Protein AF-A0A5B9PCJ6-F1 (afdb_monomer)

Secondary structure (DSSP, 8-state):
---------------------HHHHHHHHHHHHHHHHHHSSS-HHHHHHHHHHHHHHTTT-HHHHHHHHHHHH-HHHHHHHHHHHTT-HHHHHHHHHHHTT-SSHHHHHHHHHHHHHHHHHTT-HHHHHHHHHHHHHH-GGG-TTHHHHHHHHHHHHHHTT-HHHHHHHHHHHHHH-TTS-HHHHHHHHHHHHHHHT--TTSHHHHHHHHHHHHHHHHTT--SHHHHHHHHHHHHHHHHHHHHHHHHHHHHH-TT-------------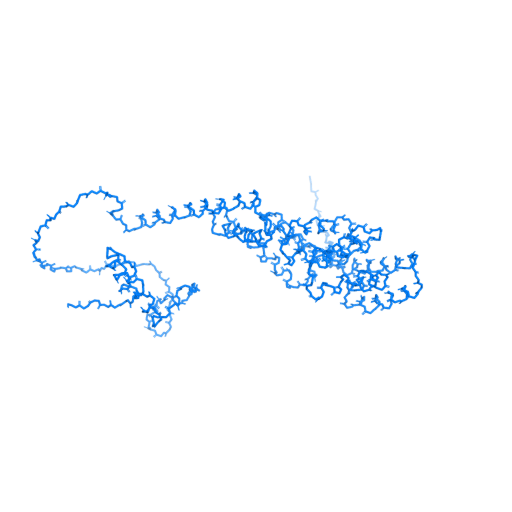-------------------PPPTT-------TTSS---GGGG--GGGTHHHHHHHHHHS-GGGHHHHHHHHHHHHT-----

Organism: NCBI:txid980251

Foldseek 3Di:
DDDDDDDDDDDPCPDPPDDPPLVVLLLQLLVVLLVVLVVDPADPQLNVQLVVLLVVACPPHNQSSLLRSVCSGPVLSVVLVVCLVVLVLVSNLVSLVVQLVDPPLLSVLVSLVSNLVSCVVLLVLVVNQVSLVCNCPPQVSRHPCVLVSLLSNLVSCLLVVVLVSNLVSLVCSCVVPVPPDPVSVVVSVVSNVLSVPDDPLDPSVLVSLVVSLVSCVVVVNPDDVSVVSVVSSVVSVVVVVVVVVVVVCVPDDPPPDDDDDDDDDDDDDDDDDDDDDDDDDDDDDDDDDDDPPDDPDDDPPPDPDDPVVPPDDVVCVVVVVVVLVPDDPVCNVVVVVVVVVVVPDDDDD

pLDDT: mean 76.81, std 25.34, range [24.81, 98.56]

Radius of gyration: 34.13 Å; Cα contacts (8 Å, |Δi|>4): 272; chains: 1; bounding box: 57×100×105 Å

Solvent-accessible surface area (backbone atoms only — not comparable to full-atom values): 21017 Å² total; per-residue (Å²): 133,91,85,91,81,85,86,81,90,76,87,81,82,73,76,85,77,78,85,72,65,62,69,59,59,56,48,54,38,50,53,53,45,53,57,46,55,72,69,50,101,64,58,69,72,30,44,53,48,15,51,58,33,25,69,74,21,52,86,87,38,55,52,55,10,54,55,45,21,47,30,48,68,34,61,72,55,36,62,20,51,57,26,59,76,70,72,36,56,71,61,18,49,67,50,23,59,68,35,44,70,43,91,51,55,49,57,14,30,51,27,27,50,54,41,23,49,50,27,52,74,70,66,34,32,88,71,16,46,65,38,38,52,40,39,65,74,76,25,53,81,40,43,78,53,48,63,61,33,33,46,46,47,13,51,29,28,46,67,67,71,38,48,66,62,12,36,53,30,27,49,51,29,52,72,74,36,74,85,51,60,63,74,56,51,56,44,37,55,50,50,41,57,52,57,76,67,54,48,88,72,38,72,64,40,38,43,55,40,47,58,40,39,48,54,31,52,77,68,69,47,78,48,70,71,41,52,52,38,50,51,48,39,56,51,34,52,56,50,51,50,59,49,50,54,50,53,54,52,73,71,79,48,102,69,86,79,78,93,78,81,95,74,93,79,84,84,83,86,91,82,90,83,90,82,85,84,87,90,83,87,86,91,82,81,87,80,86,82,74,97,76,86,70,81,85,74,84,67,95,70,92,56,92,72,56,79,87,76,66,77,62,69,92,67,44,60,70,59,51,48,58,47,58,69,73,46,61,72,95,49,47,72,59,53,50,56,50,48,50,63,70,72,64,67,82,82,79,136

InterPro domains:
  IPR011990 Tetratricopeptide-like helical domain superfamily [G3DSA:1.25.40.10] (76-258)
  IPR011990 Tetratricopeptide-like helical domain superfamily [SSF48452] (104-182)

Structure (mmCIF, N/CA/C/O backbone):
data_AF-A0A5B9PCJ6-F1
#
_entry.id   AF-A0A5B9PCJ6-F1
#
loop_
_atom_site.group_PDB
_atom_site.id
_atom_site.type_symbol
_atom_site.label_atom_id
_atom_site.label_alt_id
_atom_site.label_comp_id
_atom_site.label_asym_id
_atom_site.label_entity_id
_atom_site.label_seq_id
_atom_site.pdbx_PDB_ins_code
_atom_site.Cartn_x
_atom_site.Cartn_y
_atom_site.Cartn_z
_atom_site.occupancy
_atom_site.B_iso_or_equiv
_atom_site.auth_seq_id
_atom_site.auth_comp_id
_atom_site.auth_asym_id
_atom_site.auth_atom_id
_atom_site.pdbx_PDB_model_num
ATOM 1 N N . MET A 1 1 ? -15.852 -71.123 5.949 1.00 36.41 1 MET A N 1
ATOM 2 C CA . MET A 1 1 ? -14.701 -72.000 6.278 1.00 36.41 1 MET A CA 1
ATOM 3 C C . MET A 1 1 ? -13.421 -71.163 6.251 1.00 36.41 1 MET A C 1
ATOM 5 O O . MET A 1 1 ? -13.501 -70.004 5.868 1.00 36.41 1 MET A O 1
ATOM 9 N N . SER A 1 2 ? -12.296 -71.707 6.723 1.00 42.00 2 SER A N 1
ATOM 10 C CA . SER A 1 2 ? -10.996 -71.013 6.847 1.00 42.00 2 SER A CA 1
ATOM 11 C C . SER A 1 2 ? -10.425 -70.518 5.508 1.00 42.00 2 SER A C 1
ATOM 13 O O . SER A 1 2 ? -10.667 -71.179 4.505 1.00 42.00 2 SER A O 1
ATOM 15 N N . VAL A 1 3 ? -9.630 -69.433 5.518 1.00 37.91 3 VAL A N 1
ATOM 16 C CA . VAL A 1 3 ? -8.184 -69.431 5.164 1.00 37.91 3 VAL A CA 1
ATOM 17 C C . VAL A 1 3 ? -7.506 -68.183 5.774 1.00 37.91 3 VAL A C 1
ATOM 19 O O . VAL A 1 3 ? -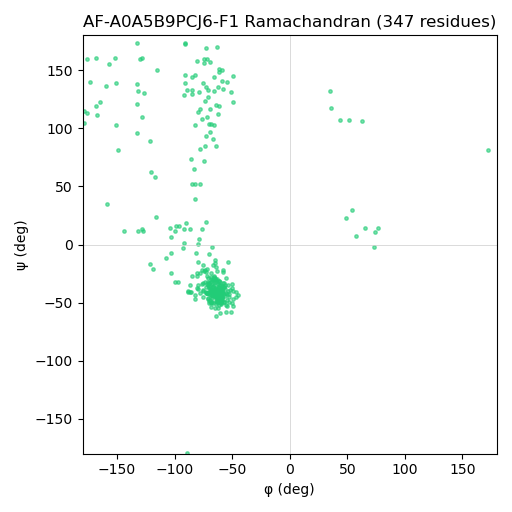8.023 -67.077 5.667 1.00 37.91 3 VAL A O 1
ATOM 22 N N . ASN A 1 4 ? -6.317 -68.360 6.369 1.00 42.34 4 ASN A N 1
ATOM 23 C CA . ASN A 1 4 ? -5.397 -67.283 6.778 1.00 42.34 4 ASN A CA 1
ATOM 24 C C . ASN A 1 4 ? -4.390 -66.936 5.662 1.00 42.34 4 ASN A C 1
ATOM 26 O O . ASN A 1 4 ? -3.869 -67.849 5.021 1.00 42.34 4 ASN A O 1
ATOM 30 N N . ARG A 1 5 ? -4.006 -65.654 5.551 1.00 40.91 5 ARG A N 1
ATOM 31 C CA . ARG A 1 5 ? -2.676 -65.142 5.124 1.00 40.91 5 ARG A CA 1
ATOM 32 C C . ARG A 1 5 ? -2.621 -63.643 5.468 1.00 40.91 5 ARG A C 1
ATOM 34 O O . ARG A 1 5 ? -3.497 -62.914 5.031 1.00 40.91 5 ARG A O 1
ATOM 41 N N . TRP A 1 6 ? -1.820 -63.158 6.420 1.00 37.75 6 TRP A N 1
ATOM 42 C CA . TRP A 1 6 ? -0.345 -63.069 6.493 1.00 37.75 6 TRP A CA 1
ATOM 43 C C . TRP A 1 6 ? 0.308 -62.193 5.411 1.00 37.75 6 TRP A C 1
ATOM 45 O O . TRP A 1 6 ? 0.445 -62.609 4.267 1.00 37.75 6 TRP A O 1
ATOM 55 N N . ASN A 1 7 ? 0.753 -61.020 5.876 1.00 37.25 7 ASN A N 1
ATOM 56 C CA . ASN A 1 7 ? 1.906 -60.204 5.483 1.00 37.25 7 ASN A CA 1
ATOM 57 C C . ASN A 1 7 ? 2.325 -60.138 4.005 1.00 37.25 7 ASN A C 1
ATOM 59 O O . ASN A 1 7 ? 2.956 -61.058 3.495 1.00 37.25 7 ASN A O 1
ATOM 63 N N . PHE A 1 8 ? 2.257 -58.923 3.456 1.00 37.34 8 PHE A N 1
ATOM 64 C CA . PHE A 1 8 ? 3.446 -58.287 2.880 1.00 37.34 8 PHE A CA 1
ATOM 65 C C . PHE A 1 8 ? 3.560 -56.848 3.400 1.00 37.34 8 PHE A C 1
ATOM 67 O O . PHE A 1 8 ? 2.578 -56.111 3.390 1.00 37.34 8 PHE A O 1
ATOM 74 N N . LEU A 1 9 ? 4.753 -56.454 3.861 1.00 42.06 9 LEU A N 1
ATOM 75 C CA . LEU A 1 9 ? 5.093 -55.039 4.012 1.00 42.06 9 LEU A CA 1
ATOM 76 C C . LEU A 1 9 ? 5.596 -54.522 2.664 1.00 42.06 9 LEU A C 1
ATOM 78 O O . LEU A 1 9 ? 6.536 -55.080 2.103 1.00 42.06 9 LEU A O 1
ATOM 82 N N . THR A 1 10 ? 5.038 -53.408 2.206 1.00 41.56 10 THR A N 1
ATOM 83 C CA . THR A 1 10 ? 5.630 -52.559 1.166 1.00 41.56 10 THR A CA 1
ATOM 84 C C . THR A 1 10 ? 5.660 -51.136 1.700 1.00 41.56 10 THR A C 1
ATOM 86 O O . THR A 1 10 ? 4.610 -50.526 1.895 1.00 41.56 10 THR A O 1
ATOM 89 N N . ALA A 1 11 ? 6.855 -50.625 1.994 1.00 43.78 11 ALA A N 1
ATOM 90 C CA . ALA A 1 11 ? 7.023 -49.285 2.539 1.00 43.78 11 ALA A CA 1
ATOM 91 C C . ALA A 1 11 ? 6.727 -48.232 1.461 1.00 43.78 11 ALA A C 1
ATOM 93 O O . ALA A 1 11 ? 7.506 -48.058 0.525 1.00 43.78 11 ALA A O 1
ATOM 94 N N . ALA A 1 12 ? 5.611 -47.516 1.607 1.00 38.06 12 ALA A N 1
ATOM 95 C CA . ALA A 1 12 ? 5.315 -46.335 0.807 1.00 38.06 12 ALA A CA 1
ATOM 96 C C . ALA A 1 12 ? 6.121 -45.143 1.345 1.00 38.06 12 ALA A C 1
ATOM 98 O O . ALA A 1 12 ? 5.627 -44.338 2.132 1.00 38.06 12 ALA A O 1
ATOM 99 N N . LEU A 1 13 ? 7.387 -45.060 0.933 1.00 40.53 13 LEU A N 1
ATOM 100 C CA . LEU A 1 13 ? 8.250 -43.904 1.166 1.00 40.53 13 LEU A CA 1
ATOM 101 C C . LEU A 1 13 ? 7.815 -42.774 0.213 1.00 40.53 13 LEU A C 1
ATOM 103 O O . LEU A 1 13 ? 8.459 -42.508 -0.799 1.00 40.53 13 LEU A O 1
ATOM 107 N N . LEU A 1 14 ? 6.650 -42.175 0.485 1.00 39.72 14 LEU A N 1
ATOM 108 C CA . LEU A 1 14 ? 6.153 -41.049 -0.301 1.00 39.72 14 LEU A CA 1
ATOM 109 C C . LEU A 1 14 ? 7.011 -39.818 0.013 1.00 39.72 14 LEU A C 1
ATOM 111 O O . LEU A 1 14 ? 7.229 -39.493 1.180 1.00 39.72 14 LEU A O 1
ATOM 115 N N . GLY A 1 15 ? 7.547 -39.189 -1.031 1.00 36.25 15 GLY A N 1
ATOM 116 C CA . GLY A 1 15 ? 8.568 -38.158 -0.890 1.00 36.25 15 GLY A CA 1
ATOM 117 C C . GLY A 1 15 ? 8.082 -36.940 -0.110 1.00 36.25 15 GLY A C 1
ATOM 118 O O . GLY A 1 15 ? 7.004 -36.409 -0.372 1.00 36.25 15 GLY A O 1
ATOM 119 N N . MET A 1 16 ? 8.927 -36.462 0.804 1.00 42.44 16 MET A N 1
ATOM 120 C CA . MET A 1 16 ? 8.837 -35.111 1.347 1.00 42.44 16 MET A CA 1
ATOM 121 C C . MET A 1 16 ? 9.152 -34.134 0.208 1.00 42.44 16 MET A C 1
ATOM 123 O O . MET A 1 16 ? 10.315 -33.832 -0.052 1.00 42.44 16 MET A O 1
ATOM 127 N N . PHE A 1 17 ? 8.118 -33.708 -0.519 1.00 38.50 17 PHE A N 1
ATOM 128 C CA . PHE A 1 17 ? 8.243 -32.691 -1.557 1.00 38.50 17 PHE A CA 1
ATOM 129 C C . PHE A 1 17 ? 8.621 -31.371 -0.879 1.00 38.50 17 PHE A C 1
ATOM 131 O O . PHE A 1 17 ? 7.789 -30.723 -0.245 1.00 38.50 17 PHE A O 1
ATOM 138 N N . LEU A 1 18 ? 9.899 -31.001 -0.971 1.00 39.56 18 LEU A N 1
ATOM 139 C CA . LEU A 1 18 ? 10.345 -29.655 -0.646 1.00 39.56 18 LEU A CA 1
ATOM 140 C C . LEU A 1 18 ? 9.781 -28.727 -1.721 1.00 39.56 18 LEU A C 1
ATOM 142 O O . LEU A 1 18 ? 10.263 -28.715 -2.852 1.00 39.56 18 LEU A O 1
ATOM 146 N N . CYS A 1 19 ? 8.735 -27.984 -1.371 1.00 38.97 19 CYS A N 1
ATOM 147 C CA . CYS A 1 19 ? 8.276 -26.873 -2.188 1.00 38.97 19 CYS A CA 1
ATOM 148 C C . CYS A 1 19 ? 9.392 -25.823 -2.264 1.00 38.97 19 CYS A C 1
ATOM 150 O O . CYS A 1 19 ? 9.685 -25.163 -1.273 1.00 38.97 19 CYS A O 1
ATOM 152 N N . LEU A 1 20 ? 9.964 -25.664 -3.458 1.00 44.09 20 LEU A N 1
ATOM 153 C CA . LEU A 1 20 ? 10.793 -24.524 -3.858 1.00 44.09 20 LEU A CA 1
ATOM 154 C C . LEU A 1 20 ? 10.116 -23.762 -5.025 1.00 44.09 20 LEU A C 1
ATOM 156 O O . LEU A 1 20 ? 10.692 -23.703 -6.108 1.00 44.09 20 LEU A O 1
ATOM 160 N N . PRO A 1 21 ? 8.871 -23.254 -4.874 1.00 42.34 21 PRO A N 1
ATOM 161 C CA . PRO A 1 21 ? 8.145 -22.624 -5.977 1.00 42.34 21 PRO A CA 1
ATOM 162 C C . PRO A 1 21 ? 8.563 -21.172 -6.250 1.00 42.34 21 PRO A C 1
ATOM 164 O O . PRO A 1 21 ? 8.416 -20.738 -7.385 1.00 42.34 21 PRO A O 1
ATOM 167 N N . SER A 1 22 ? 9.066 -20.435 -5.246 1.00 50.47 22 SER A N 1
ATOM 168 C CA . SER A 1 22 ? 9.285 -18.980 -5.348 1.00 50.47 22 SER A CA 1
ATOM 169 C C . SER A 1 22 ? 10.333 -18.640 -6.415 1.00 50.47 22 SER A C 1
ATOM 171 O O . SER A 1 22 ? 9.999 -18.087 -7.458 1.00 50.47 22 SER A O 1
ATOM 173 N N . VAL A 1 23 ? 11.571 -19.115 -6.228 1.00 50.06 23 VAL A N 1
ATOM 174 C CA . VAL A 1 23 ? 12.724 -18.776 -7.086 1.00 50.06 23 VAL A CA 1
ATOM 175 C C . VAL A 1 23 ? 12.491 -19.090 -8.571 1.00 50.06 23 VAL A C 1
ATOM 177 O O . VAL A 1 23 ? 12.951 -18.343 -9.423 1.00 50.06 23 VAL A O 1
ATOM 180 N N . ALA A 1 24 ? 11.764 -20.166 -8.895 1.00 49.44 24 ALA A N 1
ATOM 181 C CA . ALA A 1 24 ? 11.486 -20.534 -10.286 1.00 49.44 24 ALA A CA 1
ATOM 182 C C . ALA A 1 24 ? 10.483 -19.582 -10.965 1.00 49.44 24 ALA A C 1
ATOM 184 O O . ALA A 1 24 ? 10.691 -19.184 -12.106 1.00 49.44 24 ALA A O 1
ATOM 185 N N . ALA A 1 25 ? 9.422 -19.178 -10.259 1.00 61.00 25 ALA A N 1
ATOM 186 C CA . ALA A 1 25 ? 8.475 -18.189 -10.779 1.00 61.00 25 ALA A CA 1
ATOM 187 C C . ALA A 1 25 ? 9.116 -16.793 -10.898 1.00 61.00 25 ALA A C 1
ATOM 189 O O . ALA A 1 25 ? 8.789 -16.032 -11.804 1.00 61.00 25 ALA A O 1
ATOM 190 N N . GLU A 1 26 ? 10.048 -16.474 -9.999 1.00 65.12 26 GLU A N 1
ATOM 191 C CA . GLU A 1 26 ? 10.802 -15.218 -9.988 1.00 65.12 26 GLU A CA 1
ATOM 192 C C . GLU A 1 26 ? 11.772 -15.094 -11.178 1.00 65.12 26 GLU A C 1
ATOM 194 O O . GLU A 1 26 ? 11.849 -14.027 -11.787 1.00 65.12 26 GLU A O 1
ATOM 199 N N . THR A 1 27 ? 12.461 -16.173 -11.574 1.00 69.75 27 THR A N 1
ATOM 200 C CA . THR A 1 27 ? 13.308 -16.163 -12.784 1.00 69.75 27 THR A CA 1
ATOM 201 C C . THR A 1 27 ? 12.492 -16.038 -14.071 1.00 69.75 27 THR A C 1
ATOM 203 O O . THR A 1 27 ? 12.862 -15.259 -14.950 1.00 69.75 27 THR A O 1
ATOM 206 N N . AS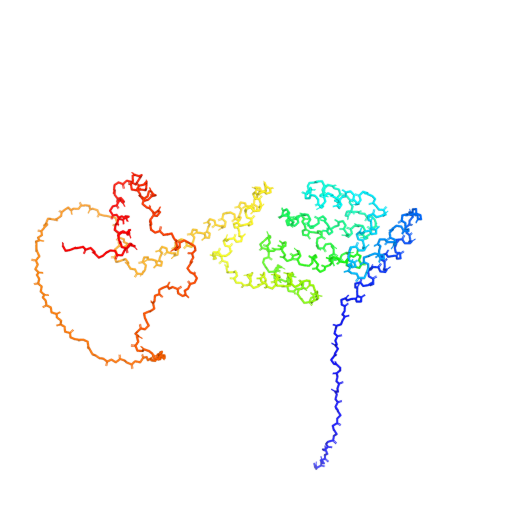P A 1 28 ? 11.357 -16.740 -14.165 1.00 86.56 28 ASP A N 1
ATOM 207 C CA . ASP A 1 28 ? 10.534 -16.786 -15.383 1.00 86.56 28 ASP A CA 1
ATOM 208 C C . ASP A 1 28 ? 10.010 -15.390 -15.796 1.00 86.56 28 ASP A C 1
ATOM 210 O O . ASP A 1 28 ? 9.932 -15.082 -16.988 1.00 86.56 28 ASP A O 1
ATOM 214 N N . VAL A 1 29 ? 9.694 -14.510 -14.833 1.00 91.94 29 VAL A N 1
ATOM 215 C CA . VAL A 1 29 ? 9.218 -13.137 -15.113 1.00 91.94 29 VAL A CA 1
ATOM 216 C C . VAL A 1 29 ? 10.346 -12.230 -15.624 1.00 91.94 29 VAL A C 1
ATOM 218 O O . VAL A 1 29 ? 10.113 -11.416 -16.519 1.00 91.94 29 VAL A O 1
ATOM 221 N N . VAL A 1 30 ? 11.574 -12.376 -15.111 1.00 92.19 30 VAL A N 1
ATOM 222 C CA . VAL A 1 30 ? 12.734 -11.577 -15.556 1.00 92.19 30 VAL A CA 1
ATOM 223 C C . VAL A 1 30 ? 13.208 -12.009 -16.945 1.00 92.19 30 VAL A C 1
ATOM 225 O O . VAL A 1 30 ? 13.474 -11.152 -17.791 1.00 92.19 30 VAL A O 1
ATOM 228 N N . ASP A 1 31 ? 13.234 -13.312 -17.230 1.00 92.38 31 ASP A N 1
ATOM 229 C CA . ASP A 1 31 ? 13.541 -13.809 -18.576 1.00 92.38 31 ASP A CA 1
ATOM 230 C C . ASP A 1 31 ? 12.438 -13.426 -19.580 1.00 92.38 31 ASP A C 1
ATOM 232 O O . ASP A 1 31 ? 12.741 -12.953 -20.679 1.00 92.38 31 ASP A O 1
ATOM 236 N N . SER A 1 32 ? 11.156 -13.492 -19.188 1.00 94.38 32 SER A N 1
ATOM 237 C CA . SER A 1 32 ? 10.061 -12.988 -20.030 1.00 94.38 32 SER A CA 1
ATOM 238 C C . SER A 1 32 ? 10.131 -11.473 -20.259 1.00 94.38 32 SER A C 1
ATOM 240 O O . SER A 1 32 ? 9.690 -11.007 -21.314 1.00 94.38 32 SER A O 1
ATOM 242 N N . PHE A 1 33 ? 10.671 -10.697 -19.312 1.00 96.00 33 PHE A N 1
ATOM 243 C CA . PHE A 1 33 ? 10.941 -9.275 -19.516 1.00 96.00 33 PHE A CA 1
ATOM 244 C C . PHE A 1 33 ? 12.090 -9.064 -20.511 1.00 96.00 33 PHE A C 1
ATOM 246 O O . PHE A 1 33 ? 11.952 -8.246 -21.418 1.00 96.00 33 PHE A O 1
ATOM 253 N N . ARG A 1 34 ? 13.184 -9.834 -20.424 1.00 94.62 34 ARG A N 1
ATOM 254 C CA . ARG A 1 34 ? 14.312 -9.762 -21.374 1.00 94.62 34 ARG A CA 1
ATOM 255 C C . ARG A 1 34 ? 13.871 -10.040 -22.820 1.00 94.62 34 ARG A C 1
ATOM 257 O O . ARG A 1 34 ? 14.192 -9.258 -23.718 1.00 94.62 34 ARG A O 1
ATOM 264 N N . ASP A 1 35 ? 13.075 -11.088 -23.038 1.00 94.94 35 ASP A N 1
ATOM 265 C CA . ASP A 1 35 ? 12.480 -11.400 -24.349 1.00 94.94 35 ASP A CA 1
ATOM 266 C C . ASP A 1 35 ? 11.570 -10.260 -24.850 1.00 94.94 35 ASP A C 1
ATOM 268 O O . ASP A 1 35 ? 11.607 -9.882 -26.028 1.00 94.94 35 ASP A O 1
ATOM 272 N N . HIS A 1 36 ? 10.787 -9.655 -23.951 1.00 95.75 36 HIS A N 1
ATOM 273 C CA . HIS A 1 36 ? 9.953 -8.494 -24.264 1.00 95.75 36 HIS A CA 1
ATOM 274 C C . HIS A 1 36 ? 10.791 -7.271 -24.674 1.00 95.75 36 HIS A C 1
ATOM 276 O O . HIS A 1 36 ? 10.513 -6.690 -25.726 1.00 95.75 36 HIS A O 1
ATOM 282 N N . VAL A 1 37 ? 11.862 -6.932 -23.944 1.00 95.12 37 VAL A N 1
ATOM 283 C CA . VAL A 1 37 ? 12.806 -5.846 -24.293 1.00 95.12 37 VAL A CA 1
ATOM 284 C C . VAL A 1 37 ? 13.386 -6.034 -25.699 1.00 95.12 37 VAL A C 1
ATOM 286 O O . VAL A 1 37 ? 13.454 -5.076 -26.478 1.00 95.12 37 VAL A O 1
ATOM 289 N N . GLN A 1 38 ? 13.743 -7.266 -26.071 1.00 94.12 38 GLN A N 1
ATOM 290 C CA . GLN A 1 38 ? 14.220 -7.567 -27.422 1.00 94.12 38 GLN A CA 1
ATOM 291 C C . GLN A 1 38 ? 13.132 -7.395 -28.492 1.00 94.12 38 GLN A C 1
ATOM 293 O O . GLN A 1 38 ? 13.441 -6.972 -29.611 1.00 94.12 38 GLN A O 1
ATOM 298 N N . SER A 1 39 ? 11.860 -7.626 -28.156 1.00 94.06 39 SER A N 1
ATOM 299 C CA . SER A 1 39 ? 10.726 -7.455 -29.076 1.00 94.06 39 SER A CA 1
ATOM 300 C C . SER A 1 39 ? 10.328 -5.992 -29.356 1.00 94.06 39 SER A C 1
ATOM 302 O O . SER A 1 39 ? 9.734 -5.719 -30.401 1.00 94.06 39 SER A O 1
ATOM 304 N N . LEU A 1 40 ? 10.664 -5.046 -28.467 1.00 94.19 40 LEU A N 1
ATOM 305 C CA . LEU A 1 40 ? 10.239 -3.641 -28.561 1.00 94.19 40 LEU A CA 1
ATOM 306 C C . LEU A 1 40 ? 10.828 -2.897 -29.778 1.00 94.19 40 LEU A C 1
ATOM 308 O O . LEU A 1 40 ? 11.998 -3.068 -30.126 1.00 94.19 40 LEU A O 1
ATOM 312 N N . ASP A 1 41 ? 10.051 -1.986 -30.375 1.00 93.56 41 ASP A N 1
ATOM 313 C CA . ASP A 1 41 ? 10.509 -1.065 -31.436 1.00 93.56 41 ASP A CA 1
ATOM 314 C C . ASP A 1 41 ? 11.202 0.172 -30.830 1.00 93.56 41 ASP A C 1
ATOM 316 O O . ASP A 1 41 ? 10.709 1.301 -30.867 1.00 93.56 41 ASP A O 1
ATOM 320 N N . VAL A 1 42 ? 12.341 -0.074 -30.178 1.00 93.00 42 VAL A N 1
ATOM 321 C CA . VAL A 1 42 ? 13.198 0.937 -29.539 1.00 93.00 42 VAL A CA 1
ATOM 322 C C . VAL A 1 42 ? 14.645 0.787 -30.004 1.00 93.00 42 VAL A C 1
ATOM 324 O O . VAL A 1 42 ? 15.046 -0.261 -30.506 1.00 93.00 42 VAL A O 1
ATOM 327 N N . LYS A 1 43 ? 15.444 1.849 -29.845 1.00 93.19 43 LYS A N 1
ATOM 328 C CA . LYS A 1 43 ? 16.834 1.901 -30.330 1.00 93.19 43 LYS A CA 1
ATOM 329 C C . LYS A 1 43 ? 17.680 0.785 -29.716 1.00 93.19 43 LYS A C 1
ATOM 331 O O . LYS A 1 43 ? 17.637 0.591 -28.503 1.00 93.19 43 LYS A O 1
ATOM 336 N N . ASP A 1 44 ? 18.562 0.186 -30.511 1.00 92.00 44 ASP A N 1
ATOM 337 C CA . ASP A 1 44 ? 19.510 -0.846 -30.058 1.00 92.00 44 ASP A CA 1
ATOM 338 C C . ASP A 1 44 ? 20.347 -0.394 -28.846 1.00 92.00 44 ASP A C 1
ATOM 340 O O . ASP A 1 44 ? 20.619 -1.174 -27.938 1.00 92.00 44 ASP A O 1
ATOM 344 N N . SER A 1 45 ? 20.693 0.898 -28.775 1.00 91.69 45 SER A N 1
ATOM 345 C CA . SER A 1 45 ? 21.402 1.482 -27.629 1.00 91.69 45 SER A CA 1
ATOM 346 C C . SER A 1 45 ? 20.587 1.474 -26.331 1.00 91.69 45 SER A C 1
ATOM 348 O O . SER A 1 45 ? 21.173 1.435 -25.259 1.00 91.69 45 SER A O 1
ATOM 350 N N . GLN A 1 46 ? 19.255 1.544 -26.408 1.00 91.94 46 GLN A N 1
ATOM 351 C CA . GLN A 1 46 ? 18.376 1.442 -25.238 1.00 91.94 46 GLN A CA 1
ATOM 352 C C . GLN A 1 46 ? 18.179 -0.019 -24.830 1.00 91.94 46 GLN A C 1
ATOM 354 O O . GLN A 1 46 ? 18.205 -0.304 -23.640 1.00 91.94 46 GLN A O 1
ATOM 359 N N . LYS A 1 47 ? 18.079 -0.945 -25.796 1.00 93.94 47 LYS A N 1
ATOM 360 C CA . LYS A 1 47 ? 18.059 -2.392 -25.516 1.00 93.94 47 LYS A CA 1
ATOM 361 C C . LYS A 1 47 ? 19.333 -2.836 -24.804 1.00 93.94 47 LYS A C 1
ATOM 363 O O . LYS A 1 47 ? 19.247 -3.425 -23.738 1.00 93.94 47 LYS A O 1
ATOM 368 N N . SER A 1 48 ? 20.503 -2.454 -25.324 1.00 93.12 48 SER A N 1
ATOM 369 C CA . SER A 1 48 ? 21.794 -2.795 -24.710 1.00 93.12 48 SER A CA 1
ATOM 370 C C . SER A 1 48 ? 21.953 -2.226 -23.296 1.00 93.12 48 SER A C 1
ATOM 372 O O . SER A 1 48 ? 22.514 -2.908 -22.447 1.00 93.12 48 SER A O 1
ATOM 374 N N . LEU A 1 49 ? 21.461 -1.007 -23.030 1.00 93.00 49 LEU A N 1
ATOM 375 C CA . LEU A 1 49 ? 21.478 -0.427 -21.681 1.00 93.00 49 LEU A CA 1
ATOM 376 C C . LEU A 1 49 ? 20.475 -1.118 -20.747 1.00 93.00 49 LEU A C 1
ATOM 378 O O . LEU A 1 49 ? 20.755 -1.274 -19.562 1.00 93.00 49 LEU A O 1
ATOM 382 N N . ALA A 1 50 ? 19.320 -1.543 -21.265 1.00 93.38 50 ALA A N 1
ATOM 383 C CA . ALA A 1 50 ? 18.343 -2.308 -20.501 1.00 93.38 50 ALA A CA 1
ATOM 384 C C . ALA A 1 50 ? 18.872 -3.708 -20.152 1.00 93.38 50 ALA A C 1
ATOM 386 O O . ALA A 1 50 ? 18.727 -4.123 -19.011 1.00 93.38 50 ALA A O 1
ATOM 387 N N . GLU A 1 51 ? 19.541 -4.402 -21.078 1.00 93.81 51 GLU A N 1
ATOM 388 C CA . GLU A 1 51 ? 20.190 -5.695 -20.809 1.00 93.81 51 GLU A CA 1
ATOM 389 C C . GLU A 1 51 ? 21.335 -5.571 -19.796 1.00 93.81 51 GLU A C 1
ATOM 391 O O . GLU A 1 51 ? 21.356 -6.328 -18.831 1.00 93.81 51 GLU A O 1
ATOM 396 N N . GLU A 1 52 ? 22.220 -4.576 -19.944 1.00 93.31 52 GLU A N 1
ATOM 397 C CA . GLU A 1 52 ? 23.276 -4.278 -18.960 1.00 93.31 52 GLU A CA 1
ATOM 398 C C . GLU A 1 52 ? 22.687 -3.970 -17.569 1.00 93.31 52 GLU A C 1
ATOM 400 O O . GLU A 1 52 ? 23.241 -4.384 -16.552 1.00 93.31 52 GLU A O 1
ATOM 405 N N . SER A 1 53 ? 21.528 -3.302 -17.520 1.00 91.25 53 SER A N 1
ATOM 406 C CA . SER A 1 53 ? 20.802 -3.029 -16.272 1.00 91.25 53 SER A CA 1
ATOM 407 C C . SER A 1 53 ? 20.149 -4.283 -15.682 1.00 91.25 53 SER A C 1
ATOM 409 O O . SER A 1 53 ? 20.221 -4.485 -14.475 1.00 91.25 53 SER A O 1
ATOM 411 N N . ILE A 1 54 ? 19.534 -5.142 -16.501 1.00 92.50 54 ILE A N 1
ATOM 412 C CA . ILE A 1 54 ? 18.927 -6.402 -16.044 1.00 92.50 54 ILE A CA 1
ATOM 413 C C . ILE A 1 54 ? 20.013 -7.319 -15.466 1.00 92.50 54 ILE A C 1
ATOM 415 O O . ILE A 1 54 ? 19.870 -7.785 -14.336 1.00 92.50 54 ILE A O 1
ATOM 419 N N . ASP A 1 55 ? 21.117 -7.514 -16.193 1.00 91.44 55 ASP A N 1
ATOM 420 C CA . ASP A 1 55 ? 22.244 -8.364 -15.779 1.00 91.44 55 ASP A CA 1
ATOM 421 C C . ASP A 1 55 ? 22.906 -7.877 -14.477 1.00 91.44 55 ASP A C 1
ATOM 423 O O . ASP A 1 55 ? 23.396 -8.687 -13.690 1.00 91.44 55 ASP A O 1
ATOM 427 N N . ALA A 1 56 ? 22.903 -6.564 -14.217 1.00 90.06 56 ALA A N 1
ATOM 428 C CA . ALA A 1 56 ? 23.475 -5.980 -13.004 1.00 90.06 56 ALA A CA 1
ATOM 429 C C . ALA A 1 56 ? 22.662 -6.258 -11.724 1.00 90.06 56 ALA A C 1
ATOM 431 O O . ALA A 1 56 ? 23.219 -6.159 -10.630 1.00 90.06 56 ALA A O 1
ATOM 432 N N . PHE A 1 57 ? 21.371 -6.594 -11.841 1.00 86.56 57 PHE A N 1
ATOM 433 C CA . PHE A 1 57 ? 20.472 -6.802 -10.696 1.00 86.56 57 PHE A CA 1
ATOM 434 C C . PHE A 1 57 ? 19.845 -8.205 -10.633 1.00 86.56 57 PHE A C 1
ATOM 436 O O . PHE A 1 57 ? 19.366 -8.594 -9.569 1.00 86.56 57 PHE A O 1
ATOM 443 N N . SER A 1 58 ? 19.855 -8.993 -11.715 1.00 80.38 58 SER A N 1
ATOM 444 C CA . SER A 1 58 ? 19.107 -10.259 -11.801 1.00 80.38 58 SER A CA 1
ATOM 445 C C . SER A 1 58 ? 19.547 -11.363 -10.828 1.00 80.38 58 SER A C 1
ATOM 447 O O . SER A 1 58 ? 18.766 -12.279 -10.590 1.00 80.38 58 SER A O 1
ATOM 449 N N . GLU A 1 59 ? 20.761 -11.303 -10.266 1.00 79.12 59 GLU A N 1
ATOM 450 C CA . GLU A 1 59 ? 21.220 -12.267 -9.245 1.00 79.12 59 GLU A CA 1
ATOM 451 C C . GLU A 1 59 ? 20.862 -11.846 -7.803 1.00 79.12 59 GLU A C 1
ATOM 453 O O . GLU A 1 59 ? 20.461 -12.696 -7.009 1.00 79.12 59 GLU A O 1
ATOM 458 N N . ASP A 1 60 ? 20.981 -10.555 -7.462 1.00 80.31 60 ASP A N 1
ATOM 459 C CA . ASP A 1 60 ? 20.834 -10.045 -6.082 1.00 80.31 60 ASP A CA 1
ATOM 460 C C . ASP A 1 60 ? 19.449 -9.427 -5.786 1.00 80.31 60 ASP A C 1
ATOM 462 O O . ASP A 1 60 ? 18.968 -9.501 -4.652 1.00 80.31 60 ASP A O 1
ATOM 466 N N . SER A 1 61 ? 18.798 -8.803 -6.776 1.00 84.56 61 SER A N 1
ATOM 467 C CA . SER A 1 61 ? 17.464 -8.197 -6.641 1.00 84.56 61 SER A CA 1
ATOM 468 C C . SER A 1 61 ? 16.683 -8.247 -7.968 1.00 84.56 61 SER A C 1
ATOM 470 O O . SER A 1 61 ? 16.606 -7.254 -8.700 1.00 84.56 61 SER A O 1
ATOM 472 N N . PRO A 1 62 ? 16.046 -9.391 -8.293 1.00 82.88 62 PRO A N 1
ATOM 473 C CA . PRO A 1 62 ? 15.338 -9.588 -9.564 1.00 82.88 62 PRO A CA 1
ATOM 474 C C . PRO A 1 62 ? 14.211 -8.572 -9.836 1.00 82.88 62 PRO A C 1
ATOM 476 O O . PRO A 1 62 ? 13.866 -8.319 -10.987 1.00 82.88 62 PRO A O 1
ATOM 479 N N . GLY A 1 63 ? 13.653 -7.945 -8.792 1.00 83.19 63 GLY A N 1
ATOM 480 C CA . GLY A 1 63 ? 12.691 -6.848 -8.944 1.00 83.19 63 GLY A CA 1
ATOM 481 C C . GLY A 1 63 ? 13.315 -5.544 -9.441 1.00 83.19 63 GLY A C 1
ATOM 482 O O . GLY A 1 63 ? 12.762 -4.910 -10.336 1.00 83.19 63 GLY A O 1
ATOM 483 N N . GLU A 1 64 ? 14.491 -5.174 -8.927 1.00 90.12 64 GLU A N 1
ATOM 484 C CA . GLU A 1 64 ? 15.216 -3.978 -9.379 1.00 90.12 64 GLU A CA 1
ATOM 485 C C . GLU A 1 64 ? 15.689 -4.121 -10.835 1.00 90.12 64 GLU A C 1
ATOM 487 O O . GLU A 1 64 ? 15.726 -3.126 -11.557 1.00 90.12 64 GLU A O 1
ATOM 492 N N . ALA A 1 65 ? 15.940 -5.348 -11.309 1.00 92.75 65 ALA A N 1
ATOM 493 C CA . ALA A 1 65 ? 16.285 -5.629 -12.705 1.00 92.75 65 ALA A CA 1
ATOM 494 C C . ALA A 1 65 ? 15.200 -5.174 -13.703 1.00 92.75 65 ALA A C 1
ATOM 496 O O . ALA A 1 65 ? 15.525 -4.593 -14.743 1.00 92.75 65 ALA A O 1
ATOM 497 N N . ILE A 1 66 ? 13.914 -5.383 -13.384 1.00 94.62 66 ILE A N 1
ATOM 498 C CA . ILE A 1 66 ? 12.804 -4.938 -14.244 1.00 94.62 66 ILE A CA 1
ATOM 499 C C . ILE A 1 66 ? 12.694 -3.413 -14.217 1.00 94.62 66 ILE A C 1
ATOM 501 O O . ILE A 1 66 ? 12.695 -2.784 -15.278 1.00 94.62 66 ILE A O 1
ATOM 505 N N . THR A 1 67 ? 12.672 -2.801 -13.029 1.00 95.75 67 THR A N 1
ATOM 506 C CA . THR A 1 67 ? 12.588 -1.339 -12.890 1.00 95.75 67 THR A CA 1
ATOM 507 C C . THR A 1 67 ? 13.757 -0.638 -13.594 1.00 95.75 67 THR A C 1
ATOM 509 O O . THR A 1 67 ? 13.533 0.301 -14.357 1.00 95.75 67 THR A O 1
ATOM 512 N N . ALA A 1 68 ? 14.995 -1.113 -13.423 1.00 94.69 68 ALA A N 1
ATOM 513 C CA . ALA A 1 68 ? 16.178 -0.536 -14.063 1.00 94.69 68 ALA A CA 1
ATOM 514 C C . ALA A 1 68 ? 16.145 -0.679 -15.598 1.00 94.69 68 ALA A C 1
ATOM 516 O O . ALA A 1 68 ? 16.414 0.289 -16.316 1.00 94.69 68 ALA A O 1
ATOM 517 N N . GLY A 1 69 ? 15.736 -1.844 -16.118 1.00 95.69 69 GLY A N 1
ATOM 518 C CA . GLY A 1 69 ? 15.533 -2.039 -17.556 1.00 95.69 69 GLY A CA 1
ATOM 519 C C . GLY A 1 69 ? 14.443 -1.125 -18.133 1.00 95.69 69 GLY A C 1
ATOM 520 O O . GLY A 1 69 ? 14.644 -0.510 -19.182 1.00 95.69 69 GLY A O 1
ATOM 521 N N . LEU A 1 70 ? 13.320 -0.951 -17.424 1.00 96.69 70 LEU A N 1
ATOM 522 C CA . LEU A 1 70 ? 12.257 -0.016 -17.812 1.00 96.69 70 LEU A CA 1
ATOM 523 C C . LEU A 1 70 ? 12.743 1.441 -17.831 1.00 96.69 70 LEU A C 1
ATOM 525 O O . LEU A 1 70 ? 12.388 2.177 -18.750 1.00 96.69 70 LEU A O 1
ATOM 529 N N . ILE A 1 71 ? 13.588 1.858 -16.882 1.00 96.62 71 ILE A N 1
ATOM 530 C CA . ILE A 1 71 ? 14.176 3.211 -16.842 1.00 96.62 71 ILE A CA 1
ATOM 531 C C . ILE A 1 71 ? 15.074 3.477 -18.068 1.00 96.62 71 ILE A C 1
ATOM 533 O O . ILE A 1 71 ? 15.029 4.572 -18.634 1.00 96.62 71 ILE A O 1
ATOM 537 N N . ALA A 1 72 ? 15.840 2.484 -18.536 1.00 95.38 72 ALA A N 1
ATOM 538 C CA . ALA A 1 72 ? 16.667 2.607 -19.745 1.00 95.38 72 ALA A CA 1
ATOM 539 C C . ALA A 1 72 ? 15.839 2.728 -21.049 1.00 95.38 72 ALA A C 1
ATOM 541 O O . ALA A 1 72 ? 16.277 3.338 -22.036 1.00 95.38 72 ALA A O 1
ATOM 542 N N . ILE A 1 73 ? 14.626 2.167 -21.062 1.00 96.38 73 ILE A N 1
ATOM 543 C CA . ILE A 1 73 ? 13.713 2.183 -22.215 1.00 96.38 73 ILE A CA 1
ATOM 544 C C . ILE A 1 73 ? 12.822 3.435 -22.214 1.00 96.38 73 ILE A C 1
ATOM 546 O O . ILE A 1 73 ? 12.633 4.045 -23.270 1.00 96.38 73 ILE A O 1
ATOM 550 N N . TYR A 1 74 ? 12.323 3.838 -21.042 1.00 96.12 74 TYR A N 1
ATOM 551 C CA . TYR A 1 74 ? 11.317 4.884 -20.845 1.00 96.12 74 TYR A CA 1
ATOM 552 C C . TYR A 1 74 ? 11.858 6.013 -19.943 1.00 96.12 74 TYR A C 1
ATOM 554 O O . TYR A 1 74 ? 11.670 5.979 -18.725 1.00 96.12 74 TYR A O 1
ATOM 562 N N . PRO A 1 75 ? 12.509 7.054 -20.500 1.00 93.88 75 PRO A N 1
ATOM 563 C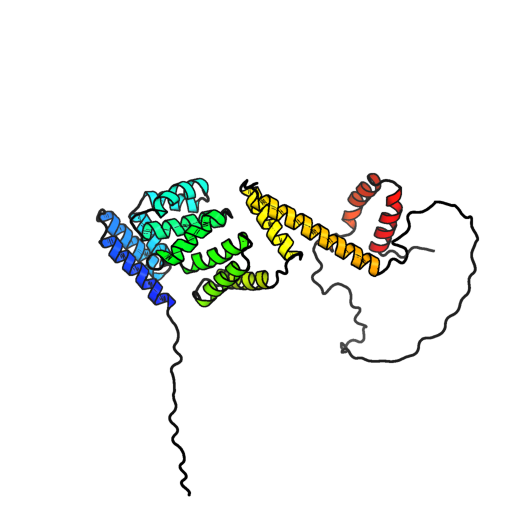 CA . PRO A 1 75 ? 13.088 8.143 -19.707 1.00 93.88 75 PRO A CA 1
ATOM 564 C C . PRO A 1 75 ? 12.074 8.882 -18.822 1.00 93.88 75 PRO A C 1
ATOM 566 O O . PRO A 1 75 ? 12.411 9.308 -17.719 1.00 93.88 75 PRO A O 1
ATOM 569 N N . GLU A 1 76 ? 10.823 9.011 -19.269 1.00 94.62 76 GLU A N 1
ATOM 570 C CA . GLU A 1 76 ? 9.727 9.560 -18.470 1.00 94.62 76 GLU A CA 1
ATOM 571 C C . GLU A 1 76 ? 9.436 8.727 -17.210 1.00 94.62 76 GLU A C 1
ATOM 573 O O . GLU A 1 76 ? 9.160 9.312 -16.160 1.00 94.62 76 GLU A O 1
ATOM 578 N N . TYR A 1 77 ? 9.582 7.397 -17.276 1.00 97.19 77 TYR A N 1
ATOM 579 C CA . TYR A 1 77 ? 9.466 6.509 -16.116 1.00 97.19 77 TYR A CA 1
ATOM 580 C C . TYR A 1 77 ? 10.619 6.735 -15.135 1.00 97.19 77 TYR A C 1
ATOM 582 O O . TYR A 1 77 ? 10.371 6.928 -13.947 1.00 97.19 77 TYR A O 1
ATOM 590 N N . GLY A 1 78 ? 11.854 6.859 -15.641 1.00 96.12 78 GLY A N 1
ATOM 591 C CA . GLY A 1 78 ? 13.012 7.292 -14.848 1.00 96.12 78 GLY A CA 1
ATOM 592 C C . GLY A 1 78 ? 12.727 8.562 -14.047 1.00 96.12 78 GLY A C 1
ATOM 593 O O . GLY A 1 78 ? 12.794 8.545 -12.823 1.00 96.12 78 GLY A O 1
ATOM 594 N N . THR A 1 79 ? 12.252 9.626 -14.704 1.00 95.56 79 THR A N 1
ATOM 595 C CA . THR A 1 79 ? 11.937 10.892 -14.007 1.00 95.56 79 THR A CA 1
ATOM 596 C C . THR A 1 79 ? 10.791 10.807 -12.989 1.00 95.56 79 THR A C 1
ATOM 598 O O . THR A 1 79 ? 10.638 11.727 -12.175 1.00 95.56 79 THR A O 1
ATOM 601 N N . ALA A 1 80 ? 9.983 9.742 -13.046 1.00 95.81 80 ALA A N 1
ATOM 602 C CA . ALA A 1 80 ? 8.901 9.450 -12.113 1.00 95.81 80 ALA A CA 1
ATOM 603 C C . ALA A 1 80 ? 9.401 8.669 -10.884 1.00 95.81 80 ALA A C 1
ATOM 605 O O . ALA A 1 80 ? 9.028 9.009 -9.758 1.00 95.81 80 ALA A O 1
ATOM 606 N N . ILE A 1 81 ? 10.294 7.694 -11.091 1.00 96.06 81 ILE A N 1
ATOM 607 C CA . ILE A 1 81 ? 11.008 6.987 -10.018 1.00 96.06 81 ILE A CA 1
ATOM 608 C C . ILE A 1 81 ? 11.945 7.949 -9.273 1.00 96.06 81 ILE A C 1
ATOM 610 O O . ILE A 1 81 ? 11.866 8.012 -8.049 1.00 96.06 81 ILE A O 1
ATOM 614 N N . ASP A 1 82 ? 12.680 8.817 -9.982 1.00 94.25 82 ASP A N 1
ATOM 615 C CA . ASP A 1 82 ? 13.486 9.900 -9.391 1.00 94.25 82 ASP A CA 1
ATOM 616 C C . ASP A 1 82 ? 12.669 10.774 -8.416 1.00 94.25 82 ASP A C 1
ATOM 618 O O . ASP A 1 82 ? 13.172 11.197 -7.376 1.00 94.25 82 ASP A O 1
ATOM 622 N N . SER A 1 83 ? 11.397 11.080 -8.731 1.00 91.75 83 SER A N 1
ATOM 623 C CA . SER A 1 83 ? 10.521 11.815 -7.797 1.00 91.75 83 SER A CA 1
ATOM 624 C C . SER A 1 83 ? 10.094 11.000 -6.581 1.00 91.75 83 SER A C 1
ATOM 626 O O . SER A 1 83 ? 9.883 11.589 -5.521 1.00 91.75 83 SER A O 1
ATOM 628 N N . SER A 1 84 ? 9.999 9.675 -6.709 1.00 88.94 84 SER A N 1
ATOM 629 C CA . SER A 1 84 ? 9.653 8.795 -5.594 1.00 88.94 84 SER A CA 1
ATOM 630 C C . SER A 1 84 ? 10.816 8.581 -4.625 1.00 88.94 84 SER A C 1
ATOM 632 O O . SER A 1 84 ? 10.558 8.199 -3.486 1.00 88.94 84 SER A O 1
ATOM 634 N N . GLU A 1 85 ? 12.068 8.794 -5.044 1.00 86.56 85 GLU A N 1
ATOM 635 C CA . GLU A 1 85 ? 13.243 8.708 -4.161 1.00 86.56 85 GLU A CA 1
ATOM 636 C C . GLU A 1 85 ? 13.468 9.973 -3.321 1.00 86.56 85 GLU A C 1
ATOM 638 O O . GLU A 1 85 ? 14.077 9.906 -2.255 1.00 86.56 85 GLU A O 1
ATOM 643 N N . VAL A 1 86 ? 12.970 11.127 -3.780 1.00 90.75 86 VAL A N 1
ATOM 644 C CA . VAL A 1 86 ? 13.073 12.419 -3.071 1.00 90.75 86 VAL A CA 1
ATOM 645 C C . VAL A 1 86 ? 11.804 12.786 -2.287 1.00 90.75 86 VAL A C 1
ATOM 647 O O . VAL A 1 86 ? 11.631 13.948 -1.922 1.00 90.75 86 VAL A O 1
ATOM 650 N N . ASP A 1 87 ? 10.920 11.808 -2.053 1.00 86.19 87 ASP A N 1
ATOM 651 C CA . ASP A 1 87 ? 9.623 11.944 -1.370 1.00 86.19 87 ASP A CA 1
ATOM 652 C C . ASP A 1 87 ? 8.691 13.037 -1.966 1.00 86.19 87 ASP A C 1
ATOM 654 O O . ASP A 1 87 ? 7.854 13.618 -1.274 1.00 86.19 87 ASP A O 1
ATOM 658 N N . ASP A 1 88 ? 8.786 13.317 -3.275 1.00 92.94 88 ASP A N 1
ATOM 659 C CA . ASP A 1 88 ? 7.880 14.237 -3.988 1.00 92.94 88 ASP A CA 1
ATOM 660 C C . ASP A 1 88 ? 6.620 13.484 -4.452 1.00 92.94 88 ASP A C 1
ATOM 662 O O . ASP A 1 88 ? 6.448 13.141 -5.630 1.00 92.94 88 ASP A O 1
ATOM 666 N N . SER A 1 89 ? 5.744 13.169 -3.494 1.00 93.06 89 SER A N 1
ATOM 667 C CA . SER A 1 89 ? 4.531 12.373 -3.717 1.00 93.06 89 SER A CA 1
ATOM 668 C C . SER A 1 89 ? 3.572 12.990 -4.743 1.00 93.06 89 SER A C 1
ATOM 670 O O . SER A 1 89 ? 3.014 12.260 -5.564 1.00 93.06 89 SER A O 1
ATOM 672 N N . GLU A 1 90 ? 3.402 14.319 -4.768 1.00 93.88 90 GLU A N 1
ATOM 673 C CA . GLU A 1 90 ? 2.532 14.990 -5.749 1.00 93.88 90 GLU A CA 1
ATOM 674 C C . GLU A 1 90 ? 3.043 14.809 -7.185 1.00 93.88 90 GLU A C 1
ATOM 676 O O . GLU A 1 90 ? 2.278 14.429 -8.083 1.00 93.88 90 GLU A O 1
ATOM 681 N N . LYS A 1 91 ? 4.340 15.055 -7.420 1.00 95.44 91 LYS A N 1
ATOM 682 C CA . LYS A 1 91 ? 4.965 14.867 -8.736 1.00 95.44 91 LYS A CA 1
ATOM 683 C C . LYS A 1 91 ? 4.972 13.392 -9.134 1.00 95.44 91 LYS A C 1
ATOM 685 O O . LYS A 1 91 ? 4.639 13.085 -10.278 1.00 95.44 91 LYS A O 1
ATOM 690 N N . THR A 1 92 ? 5.281 12.494 -8.199 1.00 96.12 92 THR A N 1
ATOM 691 C CA . THR A 1 92 ? 5.308 11.040 -8.425 1.00 96.12 92 THR A CA 1
ATOM 692 C C . THR A 1 92 ? 3.942 10.525 -8.873 1.00 96.12 92 THR A C 1
ATOM 694 O O . THR A 1 92 ? 3.831 9.910 -9.935 1.00 96.12 92 THR A O 1
ATOM 697 N N . VAL A 1 93 ? 2.872 10.863 -8.141 1.00 96.44 93 VAL A N 1
ATOM 698 C CA . VAL A 1 93 ? 1.491 10.499 -8.506 1.00 96.44 93 VAL A CA 1
ATOM 699 C C . VAL A 1 93 ? 1.113 11.060 -9.879 1.00 96.44 93 VAL A C 1
ATOM 701 O O . VAL A 1 93 ? 0.481 10.371 -10.681 1.00 96.44 93 VAL A O 1
ATOM 704 N N . LYS A 1 94 ? 1.521 12.296 -10.185 1.00 97.06 94 LYS A N 1
ATOM 705 C CA . LYS A 1 94 ? 1.246 12.949 -11.471 1.00 97.06 94 LYS A CA 1
ATOM 706 C C . LYS A 1 94 ? 1.980 12.307 -12.656 1.00 97.06 94 LYS A C 1
ATOM 708 O O . LYS A 1 94 ? 1.423 12.305 -13.753 1.00 97.06 94 LYS A O 1
ATOM 713 N N . LEU A 1 95 ? 3.199 11.799 -12.457 1.00 97.38 95 LEU A N 1
ATOM 714 C CA . LEU A 1 95 ? 4.013 11.188 -13.513 1.00 97.38 95 LEU A CA 1
ATOM 715 C C . LEU A 1 95 ? 3.699 9.701 -13.727 1.00 97.38 95 LEU A C 1
ATOM 717 O O . LEU A 1 95 ? 3.598 9.279 -14.875 1.00 97.38 95 LEU A O 1
ATOM 721 N N . LEU A 1 96 ? 3.482 8.920 -12.663 1.00 97.56 96 LEU A N 1
ATOM 722 C CA . LEU A 1 96 ? 3.198 7.482 -12.782 1.00 97.56 96 LEU A CA 1
ATOM 723 C C . LEU A 1 96 ? 1.771 7.182 -13.259 1.00 97.56 96 LEU A C 1
ATOM 725 O O . LEU A 1 96 ? 1.561 6.214 -13.987 1.00 97.56 96 LEU A O 1
ATOM 729 N N . LYS A 1 97 ? 0.777 8.007 -12.901 1.00 97.25 97 LYS A N 1
ATOM 730 C CA . LYS A 1 97 ? -0.633 7.761 -13.251 1.00 97.25 97 LYS A CA 1
ATOM 731 C C . LYS A 1 97 ? -0.931 7.561 -14.751 1.00 97.25 97 LYS A C 1
ATOM 733 O O . LYS A 1 97 ? -1.709 6.663 -15.049 1.00 97.25 97 LYS A O 1
ATOM 738 N N . PRO A 1 98 ? -0.381 8.328 -15.713 1.00 97.50 98 PRO A N 1
ATOM 739 C CA . PRO A 1 98 ? -0.574 8.008 -17.132 1.00 97.50 98 PRO A CA 1
ATOM 740 C C . PRO A 1 98 ? 0.145 6.719 -17.566 1.00 97.50 98 PRO A C 1
ATOM 742 O O . PRO A 1 98 ? -0.282 6.083 -18.525 1.00 97.50 98 PRO A O 1
ATOM 745 N N . LEU A 1 99 ? 1.214 6.309 -16.874 1.00 97.56 99 LEU A N 1
ATOM 746 C CA . LEU A 1 99 ? 1.999 5.122 -17.225 1.00 97.56 99 LEU A CA 1
ATOM 747 C C . LEU A 1 99 ? 1.318 3.815 -16.782 1.00 97.56 99 LEU A C 1
ATOM 749 O O . LEU A 1 99 ? 1.500 2.793 -17.438 1.00 97.56 99 LEU A O 1
ATOM 753 N N . THR A 1 100 ? 0.441 3.844 -15.766 1.00 96.88 100 THR A N 1
ATOM 754 C CA . THR A 1 100 ? -0.396 2.681 -15.388 1.00 96.88 100 THR A CA 1
ATOM 755 C C . THR A 1 100 ? -1.408 2.266 -16.463 1.00 96.88 100 THR A C 1
ATOM 757 O O . THR A 1 100 ? -1.986 1.185 -16.377 1.00 96.88 100 THR A O 1
ATOM 760 N N . GLU A 1 101 ? -1.634 3.1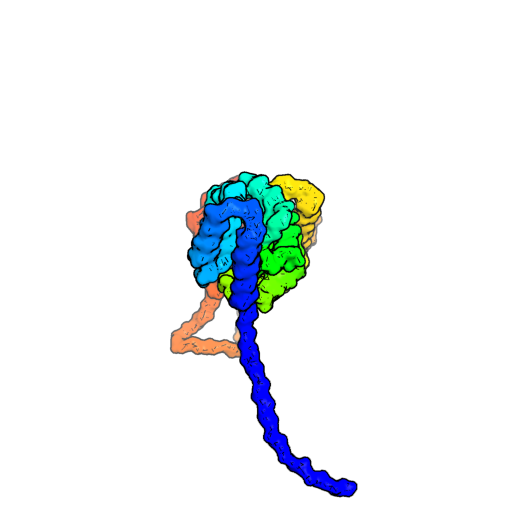19 -17.468 1.00 95.94 101 GLU A N 1
ATOM 761 C CA . GLU A 1 101 ? -2.493 2.867 -18.635 1.00 95.94 101 GLU A CA 1
ATOM 762 C C . GLU A 1 101 ? -1.673 2.550 -19.911 1.00 95.94 101 GLU A C 1
ATOM 764 O O . GLU A 1 101 ? -2.210 2.569 -21.020 1.00 95.94 101 GLU A O 1
ATOM 769 N N . SER A 1 102 ? -0.369 2.260 -19.776 1.00 96.06 102 SER A N 1
ATOM 770 C CA . SER A 1 102 ? 0.507 1.905 -20.902 1.00 96.06 102 SER A CA 1
ATOM 771 C C . SER A 1 102 ? 0.064 0.623 -21.622 1.00 96.06 102 SER A C 1
ATOM 773 O O . SER A 1 102 ? -0.449 -0.320 -21.020 1.00 96.06 102 SER A O 1
ATOM 775 N N . ALA A 1 103 ? 0.321 0.568 -22.932 1.00 94.69 103 ALA A N 1
ATOM 776 C CA . ALA A 1 103 ? 0.180 -0.652 -23.728 1.00 94.69 103 ALA A CA 1
ATOM 777 C C . ALA A 1 103 ? 1.301 -1.675 -23.450 1.00 94.69 103 ALA A C 1
ATOM 779 O O . ALA A 1 103 ? 1.114 -2.868 -23.694 1.00 94.69 103 ALA A O 1
ATOM 780 N N . ASP A 1 104 ? 2.448 -1.220 -22.933 1.00 96.38 104 ASP A N 1
ATOM 781 C CA . ASP A 1 104 ? 3.462 -2.093 -22.344 1.00 96.38 104 ASP A CA 1
ATOM 782 C C . ASP A 1 104 ? 3.002 -2.504 -20.940 1.00 96.38 104 ASP A C 1
ATOM 784 O O . ASP A 1 104 ? 2.859 -1.667 -20.045 1.00 96.38 104 ASP A O 1
ATOM 788 N N . LYS A 1 105 ? 2.772 -3.807 -20.758 1.00 96.62 105 LYS A N 1
ATOM 789 C CA . LYS A 1 105 ? 2.298 -4.381 -19.498 1.00 96.62 105 LYS A CA 1
ATOM 790 C C . LYS A 1 105 ? 3.336 -4.365 -18.381 1.00 96.62 105 LYS A C 1
ATOM 792 O O . LYS A 1 105 ? 2.929 -4.226 -17.235 1.00 96.62 105 LYS A O 1
ATOM 797 N N . PHE A 1 106 ? 4.627 -4.514 -18.682 1.00 96.81 106 PHE A N 1
ATOM 798 C CA . PHE A 1 106 ? 5.675 -4.431 -17.663 1.00 96.81 106 PHE A CA 1
ATOM 799 C C . PHE A 1 106 ? 5.757 -2.992 -17.150 1.00 96.81 106 PHE A C 1
ATOM 801 O O . PHE A 1 106 ? 5.688 -2.774 -15.943 1.00 96.81 106 PHE A O 1
ATOM 808 N N . LEU A 1 107 ? 5.753 -2.001 -18.052 1.00 97.44 107 LEU A N 1
ATOM 809 C CA . LEU A 1 107 ? 5.699 -0.589 -17.658 1.00 97.44 107 LEU A CA 1
ATOM 810 C C . LEU A 1 107 ? 4.421 -0.255 -16.874 1.00 97.44 107 LEU A C 1
ATOM 812 O O . LEU A 1 107 ? 4.492 0.435 -15.856 1.00 97.44 107 LEU A O 1
ATOM 816 N N . ALA A 1 108 ? 3.258 -0.740 -17.324 1.00 97.69 108 ALA A N 1
ATOM 817 C CA . ALA A 1 108 ? 1.984 -0.497 -16.650 1.00 97.69 108 ALA A CA 1
ATOM 818 C C . ALA A 1 108 ? 1.918 -1.152 -15.263 1.00 97.69 108 ALA A C 1
ATOM 820 O O . ALA A 1 108 ? 1.377 -0.549 -14.332 1.00 97.69 108 ALA A O 1
ATOM 821 N N . ALA A 1 109 ? 2.480 -2.353 -15.107 1.00 97.62 109 ALA A N 1
ATOM 822 C CA . ALA A 1 109 ? 2.565 -3.053 -13.834 1.00 97.62 109 ALA A CA 1
ATOM 823 C C . ALA A 1 109 ? 3.520 -2.340 -12.871 1.00 97.62 109 ALA A C 1
ATOM 825 O O . ALA A 1 109 ? 3.106 -1.956 -11.780 1.00 97.62 109 ALA A O 1
ATOM 826 N N . ASP A 1 110 ? 4.759 -2.079 -13.283 1.00 97.31 110 ASP A N 1
ATOM 827 C CA . ASP A 1 110 ? 5.765 -1.455 -12.420 1.00 97.31 110 ASP A CA 1
ATOM 828 C C . ASP A 1 110 ? 5.317 -0.046 -11.983 1.00 97.31 110 ASP A C 1
ATOM 830 O O . ASP A 1 110 ? 5.245 0.258 -10.789 1.00 97.31 110 ASP A O 1
ATOM 834 N N . SER A 1 111 ? 4.801 0.755 -12.925 1.00 97.75 111 SER A N 1
ATOM 835 C CA . SER A 1 111 ? 4.174 2.051 -12.623 1.00 97.75 111 SER A CA 1
ATOM 836 C C . SER A 1 111 ? 2.988 1.932 -11.663 1.00 97.75 111 SER A C 1
ATOM 838 O O . SER A 1 111 ? 2.803 2.808 -10.817 1.00 97.75 111 SER A O 1
ATOM 840 N N . SER A 1 112 ? 2.181 0.866 -11.763 1.00 98.06 112 SER A N 1
ATOM 841 C CA . SER A 1 112 ? 1.053 0.634 -10.848 1.00 98.06 112 SER A CA 1
ATOM 842 C C . SER A 1 112 ? 1.532 0.297 -9.440 1.00 98.06 112 SER A C 1
ATOM 844 O O . SER A 1 112 ? 0.908 0.743 -8.477 1.00 98.06 112 SER A O 1
ATOM 846 N N . PHE A 1 113 ? 2.637 -0.442 -9.301 1.00 97.69 113 PHE A N 1
ATOM 847 C CA . PHE A 1 113 ? 3.224 -0.751 -8.000 1.00 97.69 113 PHE A CA 1
ATOM 848 C C . PHE A 1 113 ? 3.822 0.487 -7.336 1.00 97.69 113 PHE A C 1
ATOM 850 O O . PHE A 1 113 ? 3.475 0.777 -6.190 1.00 97.69 113 PHE A O 1
ATOM 857 N N . PHE A 1 114 ? 4.664 1.250 -8.038 1.00 97.38 114 PHE A N 1
ATOM 858 C CA . PHE A 1 114 ? 5.249 2.461 -7.460 1.00 97.38 114 PHE A CA 1
ATOM 859 C C . PHE A 1 114 ? 4.173 3.510 -7.144 1.00 97.38 114 PHE A C 1
ATOM 861 O O . PHE A 1 114 ? 4.181 4.061 -6.044 1.00 97.38 114 PHE A O 1
ATOM 868 N N . LEU A 1 115 ? 3.165 3.693 -8.010 1.00 98.12 115 LEU A N 1
ATOM 869 C CA . LEU A 1 115 ? 2.031 4.579 -7.728 1.00 98.12 115 LEU A CA 1
ATOM 870 C C . LEU A 1 115 ? 1.232 4.114 -6.503 1.00 98.12 115 LEU A C 1
ATOM 872 O O . LEU A 1 115 ? 0.894 4.930 -5.643 1.00 98.12 115 LEU A O 1
ATOM 876 N N . ALA A 1 116 ? 0.947 2.812 -6.395 1.00 98.06 116 ALA A N 1
ATOM 877 C CA . ALA A 1 116 ? 0.290 2.254 -5.220 1.00 98.06 116 ALA A CA 1
ATOM 878 C C . ALA A 1 116 ? 1.132 2.473 -3.957 1.00 98.06 116 ALA A C 1
ATOM 880 O O . ALA A 1 116 ? 0.591 2.913 -2.950 1.00 98.06 116 ALA A O 1
ATOM 881 N N . ARG A 1 117 ? 2.448 2.241 -4.008 1.00 96.75 117 ARG A N 1
ATOM 882 C CA . ARG A 1 117 ? 3.378 2.447 -2.888 1.00 96.75 117 ARG A CA 1
ATOM 883 C C . ARG A 1 117 ? 3.405 3.906 -2.420 1.00 96.75 117 ARG A C 1
ATOM 885 O O . ARG A 1 117 ? 3.298 4.134 -1.217 1.00 96.75 117 ARG A O 1
ATOM 892 N N . THR A 1 118 ? 3.467 4.884 -3.327 1.00 97.25 118 THR A N 1
ATOM 893 C CA . THR A 1 118 ? 3.347 6.311 -2.972 1.00 97.25 118 THR A CA 1
ATOM 894 C C . THR A 1 118 ? 2.003 6.593 -2.295 1.00 97.25 118 THR A C 1
ATOM 896 O O . THR A 1 118 ? 1.964 7.174 -1.216 1.00 97.25 118 THR A O 1
ATOM 899 N N . LEU A 1 119 ? 0.894 6.106 -2.862 1.00 97.56 119 LEU A N 1
ATOM 900 C CA . LEU A 1 119 ? -0.440 6.285 -2.277 1.00 97.56 119 LEU A CA 1
ATOM 901 C C . LEU A 1 119 ? -0.605 5.571 -0.921 1.00 97.56 119 LEU A C 1
ATOM 903 O O . LEU A 1 119 ? -1.339 6.063 -0.070 1.00 97.56 119 LEU A O 1
ATOM 907 N N . MET A 1 120 ? 0.078 4.446 -0.688 1.00 97.75 120 MET A N 1
ATOM 908 C CA . MET A 1 120 ? 0.109 3.756 0.608 1.00 97.75 120 MET A CA 1
ATOM 909 C C . MET A 1 120 ? 0.898 4.542 1.664 1.00 97.75 120 MET A C 1
ATOM 911 O O . MET A 1 120 ? 0.476 4.563 2.821 1.00 97.75 120 MET A O 1
ATOM 915 N N . ASN A 1 121 ? 2.003 5.196 1.282 1.00 95.50 121 ASN A N 1
ATOM 916 C CA . ASN A 1 121 ? 2.778 6.068 2.172 1.00 95.50 121 ASN A CA 1
ATOM 917 C C . ASN A 1 121 ? 1.956 7.296 2.611 1.00 95.50 1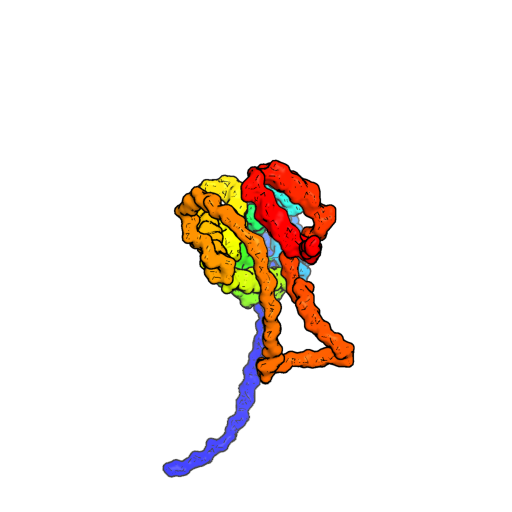21 ASN A C 1
ATOM 919 O O . ASN A 1 121 ? 1.945 7.631 3.791 1.00 95.50 121 ASN A O 1
ATOM 923 N N . GLU A 1 122 ? 1.203 7.899 1.686 1.00 95.94 122 GLU A N 1
ATOM 924 C CA . GLU A 1 122 ? 0.288 9.032 1.932 1.00 95.94 122 GLU A CA 1
ATOM 925 C C . GLU A 1 122 ? -1.038 8.628 2.628 1.00 95.94 122 GLU A C 1
ATOM 927 O O . GLU A 1 122 ? -2.016 9.375 2.611 1.00 95.94 122 GLU A O 1
ATOM 932 N N . GLU A 1 123 ? -1.130 7.409 3.173 1.00 97.19 123 GLU A N 1
ATOM 933 C CA . GLU A 1 123 ? -2.348 6.795 3.729 1.00 97.19 123 GLU A CA 1
ATOM 934 C C . GLU A 1 123 ? -3.609 6.877 2.804 1.00 97.19 123 GLU A C 1
ATOM 936 O O . GLU A 1 123 ? -4.761 6.755 3.245 1.00 97.19 123 GLU A O 1
ATOM 941 N N . GLN A 1 124 ? -3.438 7.036 1.485 1.00 97.50 124 GLN A N 1
ATOM 942 C CA . GLN A 1 124 ? -4.510 7.146 0.480 1.00 97.50 124 GLN A CA 1
ATOM 943 C C . GLN A 1 124 ? -5.058 5.775 0.046 1.00 97.50 124 GLN A C 1
ATOM 945 O O . GLN A 1 124 ? -5.163 5.462 -1.143 1.00 97.50 124 GLN A O 1
ATOM 950 N N . PHE A 1 125 ? -5.448 4.950 1.017 1.00 98.19 125 PHE A N 1
ATOM 951 C CA . PHE A 1 125 ? -5.848 3.557 0.796 1.00 98.19 125 PHE A CA 1
ATOM 952 C C . PHE A 1 125 ? -7.012 3.386 -0.196 1.00 98.19 125 PHE A C 1
ATOM 954 O O . PHE A 1 125 ? -7.005 2.425 -0.962 1.00 98.19 125 PHE A O 1
ATOM 961 N N . GLU A 1 126 ? -7.963 4.331 -0.266 1.00 97.12 126 GLU A N 1
ATOM 962 C CA . GLU A 1 126 ? -9.036 4.300 -1.279 1.00 97.12 126 GLU A CA 1
ATOM 963 C C . GLU A 1 126 ? -8.507 4.383 -2.725 1.00 97.12 126 GLU A C 1
ATOM 965 O O . GLU A 1 126 ? -9.120 3.834 -3.638 1.00 97.12 126 GLU A O 1
ATOM 970 N N . SER A 1 127 ? -7.384 5.078 -2.931 1.00 97.00 127 SER A N 1
ATOM 971 C CA . SER A 1 127 ? -6.740 5.270 -4.235 1.00 97.00 127 SER A CA 1
ATOM 972 C C . SER A 1 127 ? -5.777 4.126 -4.571 1.00 97.00 127 SER A C 1
ATOM 974 O O . SER A 1 127 ? -5.654 3.750 -5.734 1.00 97.00 127 SER A O 1
ATOM 976 N N . ALA A 1 128 ? -5.094 3.574 -3.561 1.00 98.25 128 ALA A N 1
ATOM 977 C CA . ALA A 1 128 ? -4.113 2.501 -3.730 1.00 98.25 128 ALA A CA 1
ATOM 978 C C . ALA A 1 128 ? -4.760 1.130 -4.000 1.00 98.25 128 ALA A C 1
ATOM 980 O O . ALA A 1 128 ? -4.265 0.370 -4.833 1.00 98.25 128 ALA A O 1
ATOM 981 N N . LEU A 1 129 ? -5.880 0.817 -3.333 1.00 97.75 129 LEU A N 1
ATOM 982 C CA . LEU A 1 129 ? -6.535 -0.494 -3.405 1.00 97.75 129 LEU A CA 1
ATOM 983 C C . LEU A 1 129 ? -6.791 -1.017 -4.840 1.00 97.75 129 LEU A C 1
ATOM 985 O O . LEU A 1 129 ? -6.387 -2.147 -5.115 1.00 97.75 129 LEU A O 1
ATOM 989 N N . PRO A 1 130 ? -7.391 -0.257 -5.785 1.00 97.25 130 PRO A N 1
ATOM 990 C CA . PRO A 1 130 ? -7.644 -0.769 -7.136 1.00 97.25 130 PRO A CA 1
ATOM 991 C C . PRO A 1 130 ? -6.366 -1.049 -7.943 1.00 97.25 130 PRO A C 1
ATOM 993 O O . PRO A 1 130 ? -6.380 -1.926 -8.805 1.00 97.25 130 PRO A O 1
ATOM 996 N N . LEU A 1 131 ? -5.259 -0.349 -7.665 1.00 97.62 131 LEU A N 1
ATOM 997 C CA . LEU A 1 131 ? -3.962 -0.615 -8.299 1.00 97.62 131 LEU A CA 1
ATOM 998 C C . LEU A 1 131 ? -3.378 -1.935 -7.784 1.00 97.62 131 LEU A C 1
ATOM 1000 O O . LEU A 1 131 ? -2.989 -2.787 -8.578 1.00 97.62 131 LEU A O 1
ATOM 1004 N N . LEU A 1 132 ? -3.404 -2.134 -6.463 1.00 97.56 132 LEU A N 1
ATOM 1005 C CA . LEU A 1 132 ? -2.957 -3.363 -5.800 1.00 97.56 132 LEU A CA 1
ATOM 1006 C C . LEU A 1 132 ? -3.784 -4.588 -6.231 1.00 97.56 132 LEU A C 1
ATOM 1008 O O . LEU A 1 132 ? -3.225 -5.642 -6.534 1.00 97.56 132 LEU A O 1
ATOM 1012 N N . GLU A 1 133 ? -5.108 -4.443 -6.343 1.00 95.19 133 GLU A N 1
ATOM 1013 C CA . GLU A 1 133 ? -5.970 -5.492 -6.899 1.00 95.19 133 GLU A CA 1
ATOM 1014 C C . GLU A 1 133 ? -5.660 -5.778 -8.377 1.00 95.19 133 GLU A C 1
ATOM 1016 O O . GLU A 1 133 ? -5.710 -6.935 -8.794 1.00 95.19 133 GLU A O 1
ATOM 1021 N N . SER A 1 134 ? -5.339 -4.752 -9.175 1.00 94.25 134 SER A N 1
ATOM 1022 C CA . SER A 1 134 ? -4.987 -4.918 -10.591 1.00 94.25 134 SER A CA 1
ATOM 1023 C C . SER A 1 134 ? -3.650 -5.640 -10.767 1.00 94.25 134 SER A C 1
ATOM 1025 O O . SER A 1 134 ? -3.561 -6.546 -11.593 1.00 94.25 134 SER A O 1
ATOM 1027 N N . LEU A 1 135 ? -2.642 -5.320 -9.947 1.00 94.88 135 LEU A N 1
ATOM 1028 C CA . LEU A 1 135 ? -1.352 -6.019 -9.921 1.00 94.88 135 LEU A CA 1
ATOM 1029 C C . LEU A 1 135 ? -1.547 -7.523 -9.712 1.00 94.88 135 LEU A C 1
ATOM 1031 O O . LEU A 1 135 ? -1.114 -8.324 -10.541 1.00 94.88 135 LEU A O 1
ATOM 1035 N N . LYS A 1 136 ? -2.296 -7.895 -8.667 1.00 90.62 136 LYS A N 1
ATOM 1036 C CA . LYS A 1 136 ? -2.591 -9.294 -8.330 1.00 90.62 136 LYS A CA 1
ATOM 1037 C C . LYS A 1 136 ? -3.380 -10.036 -9.422 1.00 90.62 136 LYS A C 1
ATOM 1039 O O . LYS A 1 136 ? -3.175 -11.230 -9.613 1.00 90.62 136 LYS A O 1
ATOM 1044 N N . LYS A 1 137 ? -4.309 -9.361 -10.112 1.00 91.06 137 LYS A N 1
ATOM 1045 C CA . LYS A 1 137 ? -5.280 -10.005 -11.026 1.00 91.06 137 LYS A CA 1
ATOM 1046 C C . LYS A 1 137 ? -4.891 -9.977 -12.504 1.00 91.06 137 LYS A C 1
ATOM 1048 O O . LYS A 1 137 ? -5.271 -10.886 -13.234 1.00 91.06 137 LYS A O 1
ATOM 1053 N N . ASN A 1 138 ? -4.195 -8.930 -12.946 1.00 91.69 138 ASN A N 1
ATOM 1054 C CA . ASN A 1 138 ? -3.971 -8.624 -14.364 1.00 91.69 138 ASN A CA 1
ATOM 1055 C C . ASN A 1 138 ? -2.487 -8.633 -14.764 1.00 91.69 138 ASN A C 1
ATOM 1057 O O . ASN A 1 138 ? -2.188 -8.757 -15.952 1.00 91.69 138 ASN A O 1
ATOM 1061 N N . TYR A 1 139 ? -1.577 -8.484 -13.794 1.00 93.06 139 TYR A N 1
ATOM 1062 C CA . TYR A 1 139 ? -0.147 -8.272 -14.037 1.00 93.06 139 TYR A CA 1
ATOM 1063 C C . TYR A 1 139 ? 0.776 -9.247 -13.291 1.00 93.06 139 TYR A C 1
ATOM 1065 O O . TYR A 1 139 ? 1.982 -9.026 -13.284 1.00 93.06 139 TYR A O 1
ATOM 1073 N N . ALA A 1 140 ? 0.253 -10.326 -12.699 1.00 90.25 140 ALA A N 1
ATOM 1074 C CA . ALA A 1 140 ? 1.049 -11.290 -11.931 1.00 90.25 140 ALA A CA 1
ATOM 1075 C C . ALA A 1 140 ? 2.269 -11.826 -12.710 1.00 90.25 140 ALA A C 1
ATOM 1077 O O . ALA A 1 140 ? 3.369 -11.840 -12.172 1.00 90.25 140 ALA A O 1
ATOM 1078 N N . ASP A 1 141 ? 2.101 -12.155 -13.996 1.00 92.69 141 ASP A N 1
ATOM 1079 C CA . ASP A 1 141 ? 3.188 -12.653 -14.861 1.00 92.69 141 ASP A CA 1
ATOM 1080 C C . ASP A 1 141 ? 4.121 -11.536 -15.396 1.00 92.69 141 ASP A C 1
ATOM 1082 O O . ASP A 1 141 ? 4.956 -11.787 -16.258 1.00 92.69 141 ASP A O 1
ATOM 1086 N N . HIS A 1 142 ? 3.923 -10.282 -14.970 1.00 94.62 142 HIS A N 1
ATOM 1087 C CA . HIS A 1 142 ? 4.589 -9.081 -15.504 1.00 94.62 142 HIS A CA 1
ATOM 1088 C C . HIS A 1 142 ? 5.153 -8.171 -14.392 1.00 94.62 142 HIS A C 1
ATOM 1090 O O . HIS A 1 142 ? 5.513 -7.024 -14.657 1.00 94.62 142 HIS A O 1
ATOM 1096 N N . THR A 1 143 ? 5.204 -8.635 -13.136 1.00 93.12 143 THR A N 1
ATOM 1097 C CA . THR A 1 143 ? 5.799 -7.876 -12.026 1.00 93.12 143 THR A CA 1
ATOM 1098 C C . THR A 1 143 ? 6.380 -8.774 -10.940 1.00 93.12 143 THR A C 1
ATOM 1100 O O . THR A 1 143 ? 5.759 -9.732 -10.490 1.00 93.12 143 THR A O 1
ATOM 1103 N N . MET A 1 144 ? 7.543 -8.376 -10.432 1.00 91.25 144 MET A N 1
ATOM 1104 C CA . MET A 1 144 ? 8.189 -8.973 -9.259 1.00 91.25 144 MET A CA 1
ATOM 1105 C C . MET A 1 144 ? 7.595 -8.484 -7.927 1.00 91.25 144 MET A C 1
ATOM 1107 O O . MET A 1 144 ? 8.042 -8.868 -6.847 1.00 91.25 144 MET A O 1
ATOM 1111 N N . HIS A 1 145 ? 6.593 -7.603 -7.970 1.00 92.06 145 HIS A N 1
ATOM 1112 C CA . HIS A 1 145 ? 6.054 -6.930 -6.789 1.00 92.06 145 HIS A CA 1
ATOM 1113 C C . HIS A 1 145 ? 4.757 -7.547 -6.242 1.00 92.06 145 HIS A C 1
ATOM 1115 O O . HIS A 1 145 ? 4.130 -6.965 -5.352 1.00 92.06 145 HIS A O 1
ATOM 1121 N N . THR A 1 146 ? 4.367 -8.735 -6.716 1.00 90.25 146 THR A N 1
ATOM 1122 C CA . THR A 1 146 ? 3.170 -9.485 -6.287 1.00 90.25 146 THR A CA 1
ATOM 1123 C C . THR A 1 146 ? 3.087 -9.638 -4.764 1.00 90.25 146 THR A C 1
ATOM 1125 O O . THR A 1 146 ? 2.164 -9.106 -4.149 1.00 90.25 146 THR A O 1
ATOM 1128 N N . GLY A 1 147 ? 4.092 -10.244 -4.125 1.00 90.81 147 GLY A N 1
ATOM 1129 C CA . GLY A 1 147 ? 4.099 -10.468 -2.673 1.00 90.81 147 GLY A CA 1
ATOM 1130 C C . GLY A 1 147 ? 4.108 -9.189 -1.827 1.00 90.81 147 GLY A C 1
ATOM 1131 O O . GLY A 1 147 ? 3.493 -9.133 -0.763 1.00 90.81 147 GLY A O 1
ATOM 1132 N N . THR A 1 148 ? 4.743 -8.114 -2.310 1.00 93.56 148 THR A N 1
ATOM 1133 C CA . THR A 1 148 ? 4.682 -6.808 -1.621 1.00 93.56 148 THR A CA 1
ATOM 1134 C C . THR A 1 148 ? 3.310 -6.146 -1.810 1.00 93.56 148 THR A C 1
ATOM 1136 O O . THR A 1 148 ? 2.809 -5.493 -0.894 1.00 93.56 148 THR A O 1
ATOM 1139 N N . SER A 1 149 ? 2.662 -6.366 -2.957 1.00 95.00 149 SER A N 1
ATOM 1140 C CA . SER A 1 149 ? 1.302 -5.890 -3.234 1.00 95.00 149 SER A CA 1
ATOM 1141 C C . SER A 1 149 ? 0.257 -6.617 -2.382 1.00 95.00 149 SER A C 1
ATOM 1143 O O . SER A 1 149 ? -0.624 -5.961 -1.833 1.00 95.00 149 SER A O 1
ATOM 1145 N N . ASP A 1 150 ? 0.398 -7.931 -2.179 1.00 94.81 150 ASP A N 1
ATOM 1146 C CA . ASP A 1 150 ? -0.432 -8.724 -1.257 1.00 94.81 150 ASP A CA 1
ATOM 1147 C C . ASP A 1 150 ? -0.348 -8.203 0.185 1.00 94.81 150 ASP A C 1
ATOM 1149 O O . ASP A 1 150 ? -1.369 -7.995 0.847 1.00 94.81 150 ASP A O 1
ATOM 1153 N N . TYR A 1 151 ? 0.867 -7.913 0.664 1.00 97.81 151 TYR A N 1
ATOM 1154 C CA . TYR A 1 151 ? 1.061 -7.277 1.968 1.00 97.81 151 TYR A CA 1
ATOM 1155 C C . TYR A 1 151 ? 0.365 -5.905 2.042 1.00 97.81 151 TYR A C 1
ATOM 1157 O O . TYR A 1 151 ? -0.313 -5.603 3.030 1.00 97.81 151 TYR A O 1
ATOM 1165 N N . TYR A 1 152 ? 0.489 -5.075 0.999 1.00 98.25 152 TYR A N 1
ATOM 1166 C CA . TYR A 1 152 ? -0.169 -3.768 0.953 1.00 98.25 152 TYR A CA 1
ATOM 1167 C C . TYR A 1 152 ? -1.701 -3.851 0.831 1.00 98.25 152 TYR A C 1
ATOM 1169 O O . TYR A 1 152 ? -2.365 -2.986 1.401 1.00 98.25 152 TYR A O 1
ATOM 1177 N N . LEU A 1 153 ? -2.284 -4.884 0.204 1.00 97.69 153 LEU A N 1
ATOM 1178 C CA . LEU A 1 153 ? -3.739 -5.123 0.222 1.00 97.69 153 LEU A CA 1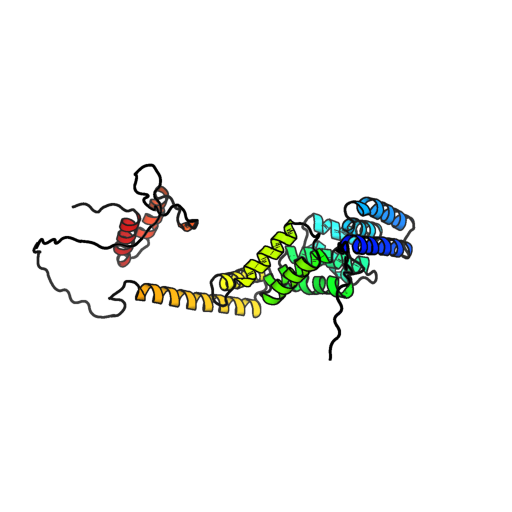
ATOM 1179 C C . LEU A 1 153 ? -4.253 -5.297 1.657 1.00 97.69 153 LEU A C 1
ATOM 1181 O O . LEU A 1 153 ? -5.219 -4.640 2.051 1.00 97.69 153 LEU A O 1
ATOM 1185 N N . GLY A 1 154 ? -3.568 -6.108 2.472 1.00 98.12 154 GLY A N 1
ATOM 1186 C CA . GLY A 1 154 ? -3.907 -6.279 3.888 1.00 98.12 154 GLY A CA 1
ATOM 1187 C C . GLY A 1 154 ? -3.836 -4.967 4.681 1.00 98.12 154 GLY A C 1
ATOM 1188 O O . GLY A 1 154 ? -4.739 -4.662 5.466 1.00 98.12 154 GLY A O 1
ATOM 1189 N N . VAL A 1 155 ? -2.804 -4.147 4.438 1.00 98.38 155 VAL A N 1
ATOM 1190 C CA . VAL A 1 155 ? -2.661 -2.820 5.071 1.00 98.38 155 VAL A CA 1
ATOM 1191 C C . VAL A 1 155 ? -3.776 -1.868 4.623 1.00 98.38 155 VAL A C 1
ATOM 1193 O O . VAL A 1 155 ? -4.378 -1.205 5.469 1.00 98.38 155 VAL A O 1
ATOM 1196 N N . ALA A 1 156 ? -4.093 -1.829 3.326 1.00 98.44 156 ALA A N 1
ATOM 1197 C CA . ALA A 1 156 ? -5.133 -0.968 2.769 1.00 98.44 156 ALA A CA 1
ATOM 1198 C C . ALA A 1 156 ? -6.516 -1.332 3.327 1.00 98.44 156 ALA A C 1
ATOM 1200 O O . ALA A 1 156 ? -7.210 -0.461 3.848 1.00 98.44 156 ALA A O 1
ATOM 1201 N N . HIS A 1 157 ? -6.893 -2.615 3.313 1.00 98.56 157 HIS A N 1
ATOM 1202 C CA . HIS A 1 157 ? -8.152 -3.077 3.903 1.00 98.56 157 HIS A CA 1
ATOM 1203 C C . HIS A 1 157 ? -8.242 -2.754 5.405 1.00 98.56 157 HIS A C 1
ATOM 1205 O O . HIS A 1 157 ? -9.288 -2.292 5.861 1.00 98.56 157 HIS A O 1
ATOM 1211 N N . ALA A 1 158 ? -7.155 -2.910 6.174 1.00 97.94 158 ALA A N 1
ATOM 1212 C CA . ALA A 1 158 ? -7.139 -2.552 7.597 1.00 97.94 158 ALA A CA 1
ATOM 1213 C C . ALA A 1 158 ? -7.351 -1.040 7.808 1.00 97.94 158 ALA A C 1
ATOM 1215 O O . ALA A 1 158 ? -8.165 -0.632 8.638 1.00 97.94 158 ALA A O 1
ATOM 1216 N N . GLY A 1 159 ? -6.676 -0.205 7.013 1.00 96.94 159 GLY A N 1
ATOM 1217 C CA . GLY A 1 159 ? -6.833 1.252 7.016 1.00 96.94 159 GLY A CA 1
ATOM 1218 C C . GLY A 1 159 ? -8.169 1.763 6.453 1.00 96.94 159 GLY A C 1
ATOM 1219 O O . GLY A 1 159 ? -8.473 2.953 6.576 1.00 96.94 159 GLY A O 1
ATOM 1220 N N . LEU A 1 160 ? -8.978 0.872 5.871 1.00 97.56 160 LEU A N 1
ATOM 1221 C CA . LEU A 1 160 ? -10.347 1.106 5.404 1.00 97.56 160 LEU A CA 1
ATOM 1222 C C . LEU A 1 160 ? -11.423 0.521 6.345 1.00 97.56 160 LEU A C 1
ATOM 1224 O O . LEU A 1 160 ? -12.604 0.582 6.011 1.00 97.56 160 LEU A O 1
ATOM 1228 N N . LEU A 1 161 ? -11.037 -0.003 7.521 1.00 97.50 161 LEU A N 1
ATOM 1229 C CA . LEU A 1 161 ? -11.905 -0.709 8.487 1.00 97.50 161 LEU A CA 1
ATOM 1230 C C . LEU A 1 161 ? -12.489 -2.040 7.970 1.00 97.50 161 LEU A C 1
ATOM 1232 O O . LEU A 1 161 ? -13.397 -2.612 8.577 1.00 97.50 161 LEU A O 1
ATOM 1236 N N . GLU A 1 162 ? -11.961 -2.580 6.871 1.00 97.62 162 GLU A N 1
ATOM 1237 C CA . GLU A 1 162 ? -12.409 -3.835 6.259 1.00 97.62 162 GLU A CA 1
ATOM 1238 C C . GLU A 1 162 ? -11.733 -5.051 6.920 1.00 97.62 162 GLU A C 1
ATOM 1240 O O . GLU A 1 162 ? -11.143 -5.900 6.252 1.00 97.62 162 GLU A O 1
ATOM 1245 N N . ASN A 1 163 ? -11.811 -5.129 8.254 1.00 97.38 163 ASN A N 1
ATOM 1246 C CA . ASN A 1 163 ? -10.997 -6.015 9.100 1.00 97.38 163 ASN A CA 1
ATOM 1247 C C . ASN A 1 163 ? -10.958 -7.488 8.655 1.00 97.38 163 ASN A C 1
ATOM 1249 O O . ASN A 1 163 ? -9.902 -8.107 8.746 1.00 97.38 163 ASN A O 1
ATOM 1253 N N . GLN A 1 164 ? -12.066 -8.051 8.153 1.00 97.75 164 GLN A N 1
ATOM 1254 C CA . GLN A 1 164 ? -12.067 -9.428 7.646 1.00 97.75 164 GLN A CA 1
ATOM 1255 C C . GLN A 1 164 ? -11.230 -9.563 6.368 1.00 97.75 164 GLN A C 1
ATOM 1257 O O . GLN A 1 164 ? -10.340 -10.403 6.336 1.00 97.75 164 GLN A O 1
ATOM 1262 N N . LYS A 1 165 ? -11.429 -8.691 5.366 1.00 97.94 165 LYS A N 1
ATOM 1263 C CA . LYS A 1 165 ? -10.606 -8.695 4.143 1.00 97.94 165 LYS A CA 1
ATOM 1264 C C . LYS A 1 165 ? -9.127 -8.491 4.469 1.00 97.94 165 LYS A C 1
ATOM 1266 O O . LYS A 1 165 ? -8.273 -9.117 3.863 1.00 97.94 165 LYS A O 1
ATOM 1271 N N . ALA A 1 166 ? -8.828 -7.637 5.450 1.00 98.38 166 ALA A N 1
ATOM 1272 C CA . ALA A 1 166 ? -7.465 -7.412 5.913 1.00 98.38 166 ALA A CA 1
ATOM 1273 C C . ALA A 1 166 ? -6.836 -8.685 6.502 1.00 98.38 166 ALA A C 1
ATOM 1275 O O . ALA A 1 166 ? -5.707 -9.019 6.152 1.00 98.38 166 ALA A O 1
ATOM 1276 N N . ILE A 1 167 ? -7.569 -9.417 7.353 1.00 98.38 167 ILE A N 1
ATOM 1277 C CA . ILE A 1 167 ? -7.146 -10.737 7.849 1.00 98.38 167 ILE A CA 1
ATOM 1278 C C . ILE A 1 167 ? -6.935 -11.701 6.676 1.00 98.38 167 ILE A C 1
ATOM 1280 O O . ILE A 1 167 ? -5.880 -12.324 6.608 1.00 98.38 167 ILE A O 1
ATOM 1284 N N . ASP A 1 168 ? -7.896 -11.789 5.755 1.00 97.94 168 ASP A N 1
ATOM 1285 C CA . ASP A 1 168 ? -7.852 -12.705 4.612 1.00 97.94 168 ASP A CA 1
ATOM 1286 C C . ASP A 1 168 ? -6.618 -12.433 3.730 1.00 97.94 168 ASP A C 1
ATOM 1288 O O . ASP A 1 168 ? -5.843 -13.351 3.469 1.00 97.94 168 ASP A O 1
ATOM 1292 N N . SER A 1 169 ? -6.360 -11.171 3.358 1.00 97.44 169 SER A N 1
ATOM 1293 C CA . SER A 1 169 ? -5.178 -10.770 2.577 1.00 97.44 169 SER A CA 1
ATOM 1294 C C . SER A 1 169 ? -3.857 -10.976 3.322 1.00 97.44 169 SER A C 1
ATOM 1296 O O . SER A 1 169 ? -2.877 -11.387 2.707 1.00 97.44 169 SER A O 1
ATOM 1298 N N . PHE A 1 170 ? -3.790 -10.725 4.636 1.00 98.38 170 PHE A N 1
ATOM 1299 C CA . PHE A 1 170 ? -2.562 -10.987 5.397 1.00 98.38 170 PHE A CA 1
ATOM 1300 C C . PHE A 1 170 ? -2.287 -12.486 5.580 1.00 98.38 170 PHE A C 1
ATOM 1302 O O . PHE A 1 170 ? -1.120 -12.874 5.613 1.00 98.38 170 PHE A O 1
ATOM 1309 N N . VAL A 1 171 ? -3.321 -13.327 5.690 1.00 98.00 171 VAL A N 1
ATOM 1310 C CA . VAL A 1 171 ? -3.172 -14.792 5.700 1.00 98.00 171 VAL A CA 1
ATOM 1311 C C . VAL A 1 171 ? -2.733 -15.284 4.322 1.00 98.00 171 VAL A C 1
ATOM 1313 O O . VAL A 1 171 ? -1.738 -15.994 4.231 1.00 98.00 171 VAL A O 1
ATOM 1316 N N . GLU A 1 172 ? -3.388 -14.832 3.250 1.00 95.94 172 GLU A N 1
ATOM 1317 C CA . GLU A 1 172 ? -3.016 -15.177 1.874 1.00 95.94 172 GLU A CA 1
ATOM 1318 C C . GLU A 1 172 ? -1.568 -14.760 1.553 1.00 95.94 172 GLU A C 1
ATOM 1320 O O . GLU A 1 172 ? -0.818 -15.554 0.984 1.00 95.94 172 GLU A O 1
ATOM 1325 N N . PHE A 1 173 ? -1.140 -13.569 1.993 1.00 97.12 173 PHE A N 1
ATOM 1326 C CA . PHE A 1 173 ? 0.252 -13.121 1.907 1.00 97.12 173 PHE A CA 1
ATOM 1327 C C . PHE A 1 173 ? 1.210 -14.087 2.621 1.00 97.12 173 PHE A C 1
ATOM 1329 O O . PHE A 1 173 ? 2.213 -14.489 2.033 1.00 97.12 173 PHE A O 1
ATOM 1336 N N . LEU A 1 174 ? 0.906 -14.468 3.869 1.00 96.75 174 LEU A N 1
ATOM 1337 C CA . LEU A 1 174 ? 1.753 -15.338 4.694 1.00 96.75 174 LEU A CA 1
ATOM 1338 C C . LEU A 1 174 ? 1.868 -16.770 4.155 1.00 96.75 174 LEU A C 1
ATOM 1340 O O . LEU A 1 174 ? 2.940 -17.365 4.284 1.00 96.75 174 LEU A O 1
ATOM 1344 N N . ASP A 1 175 ? 0.789 -17.299 3.578 1.00 95.88 175 ASP A N 1
ATOM 1345 C CA . ASP A 1 175 ? 0.739 -18.646 3.003 1.00 95.88 175 ASP A CA 1
ATOM 1346 C C . ASP A 1 175 ? 1.378 -18.697 1.602 1.00 95.88 175 ASP A C 1
ATOM 1348 O O . ASP A 1 175 ? 2.080 -19.657 1.283 1.00 95.88 175 ASP A O 1
ATOM 1352 N N . SER A 1 176 ? 1.172 -17.662 0.777 1.00 92.94 176 SER A N 1
ATOM 1353 C CA . SER A 1 176 ? 1.654 -17.625 -0.618 1.00 92.94 176 SER A CA 1
ATOM 1354 C C . SER A 1 176 ? 3.100 -17.143 -0.753 1.00 92.94 176 SER A C 1
ATOM 1356 O O . SER A 1 176 ? 3.778 -17.529 -1.700 1.00 92.94 176 SER A O 1
ATOM 1358 N N . ASN A 1 177 ? 3.591 -16.324 0.188 1.00 92.44 177 ASN A N 1
ATOM 1359 C CA . ASN A 1 177 ? 4.913 -15.690 0.128 1.00 92.44 177 ASN A CA 1
ATOM 1360 C C . ASN A 1 177 ? 5.783 -16.098 1.342 1.00 92.44 177 ASN A C 1
ATOM 1362 O O . ASN A 1 177 ? 6.152 -15.248 2.164 1.00 92.44 177 ASN A O 1
ATOM 1366 N N . PRO A 1 178 ? 6.118 -17.396 1.508 1.00 90.88 178 PRO A N 1
ATOM 1367 C CA . PRO A 1 178 ? 6.857 -17.885 2.674 1.00 90.88 178 PRO A CA 1
ATOM 1368 C C . PRO A 1 178 ? 8.268 -17.292 2.777 1.00 90.88 178 PRO A C 1
ATOM 1370 O O . PRO A 1 178 ? 8.758 -17.090 3.887 1.00 90.88 178 PRO A O 1
ATOM 1373 N N . ASP A 1 179 ? 8.896 -16.961 1.650 1.00 88.81 179 ASP A N 1
ATOM 1374 C CA . ASP A 1 179 ? 10.265 -16.439 1.592 1.00 88.81 179 ASP A CA 1
ATOM 1375 C C . ASP A 1 179 ? 10.327 -14.895 1.625 1.00 88.81 179 ASP A C 1
ATOM 1377 O O . ASP A 1 179 ? 11.408 -14.308 1.646 1.00 88.81 179 ASP A O 1
ATOM 1381 N N . ALA A 1 180 ? 9.173 -14.216 1.725 1.00 91.56 180 ALA A N 1
ATOM 1382 C CA . ALA A 1 180 ? 9.108 -12.759 1.840 1.00 91.56 180 ALA A CA 1
ATOM 1383 C C . ALA A 1 180 ? 9.870 -12.228 3.077 1.00 91.56 180 ALA A C 1
ATOM 1385 O O . ALA A 1 180 ? 9.904 -12.896 4.120 1.00 91.56 180 ALA A O 1
ATOM 1386 N N . PRO A 1 181 ? 10.424 -10.996 3.026 1.00 92.25 181 PRO A N 1
ATOM 1387 C CA . PRO A 1 181 ? 11.277 -10.457 4.085 1.00 92.25 181 PRO A CA 1
ATOM 1388 C C . PRO A 1 181 ? 10.661 -10.570 5.484 1.00 92.25 181 PRO A C 1
ATOM 1390 O O . PRO A 1 181 ? 9.528 -10.136 5.704 1.00 92.25 181 PRO A O 1
ATOM 1393 N N . GLU A 1 182 ? 11.429 -11.076 6.458 1.00 94.31 182 GLU A N 1
ATOM 1394 C CA . GLU A 1 182 ? 10.947 -11.381 7.820 1.00 94.31 182 GLU A CA 1
ATOM 1395 C C . GLU A 1 182 ? 10.161 -10.216 8.447 1.00 94.31 182 GLU A C 1
ATOM 1397 O O . GLU A 1 182 ? 9.104 -10.425 9.040 1.00 94.31 182 GLU A O 1
ATOM 1402 N N . ARG A 1 183 ? 10.616 -8.971 8.235 1.00 95.75 183 ARG A N 1
ATOM 1403 C CA . ARG A 1 183 ? 9.931 -7.750 8.695 1.00 95.75 183 ARG A CA 1
ATOM 1404 C C . ARG A 1 183 ? 8.467 -7.661 8.238 1.00 95.75 183 ARG A C 1
ATOM 1406 O O . ARG A 1 183 ? 7.617 -7.253 9.024 1.00 95.75 183 ARG A O 1
ATOM 1413 N N . MET A 1 184 ? 8.166 -8.059 6.999 1.00 96.31 184 MET A N 1
ATOM 1414 C CA . MET A 1 184 ? 6.812 -8.054 6.434 1.00 96.31 184 MET A CA 1
ATOM 1415 C C . MET A 1 184 ? 5.988 -9.211 6.999 1.00 96.31 184 MET A C 1
ATOM 1417 O O . MET A 1 184 ? 4.869 -8.990 7.449 1.00 96.31 184 MET A O 1
ATOM 1421 N N . ARG A 1 185 ? 6.555 -10.423 7.063 1.00 97.25 185 ARG A N 1
ATOM 1422 C CA . ARG A 1 185 ? 5.874 -11.611 7.612 1.00 97.25 185 ARG A CA 1
ATOM 1423 C C . ARG A 1 185 ? 5.533 -11.447 9.099 1.00 97.25 185 ARG A C 1
ATOM 1425 O O . ARG A 1 185 ? 4.398 -11.682 9.506 1.00 97.25 185 ARG A O 1
ATOM 1432 N N . VAL A 1 186 ? 6.469 -10.951 9.909 1.00 97.56 186 VAL A N 1
ATOM 1433 C CA . VAL A 1 186 ? 6.232 -10.639 11.331 1.00 97.56 186 VAL A CA 1
ATOM 1434 C C . VAL A 1 186 ? 5.228 -9.493 11.496 1.00 97.56 186 VAL A C 1
ATOM 1436 O O . VAL A 1 186 ? 4.428 -9.529 12.431 1.00 97.56 186 VAL A O 1
ATOM 1439 N N . SER A 1 187 ? 5.226 -8.502 10.597 1.00 97.75 187 SER A N 1
ATOM 1440 C CA . SER A 1 187 ? 4.214 -7.438 10.585 1.00 97.75 187 SER A CA 1
ATOM 1441 C C . SER A 1 187 ? 2.818 -7.991 10.271 1.00 97.75 187 SER A C 1
ATOM 1443 O O . SER A 1 187 ? 1.916 -7.849 11.091 1.00 97.75 187 SER A O 1
ATOM 1445 N N . ALA A 1 188 ? 2.651 -8.709 9.156 1.00 98.19 188 ALA A N 1
ATOM 1446 C CA . ALA A 1 188 ? 1.383 -9.312 8.742 1.00 98.19 188 ALA A CA 1
ATOM 1447 C C . ALA A 1 188 ? 0.803 -10.240 9.821 1.00 98.19 188 ALA A C 1
ATOM 1449 O O . ALA A 1 188 ? -0.368 -10.121 10.173 1.00 98.19 188 ALA A O 1
ATOM 1450 N N . TRP A 1 189 ? 1.632 -11.095 10.431 1.00 98.12 189 TRP A N 1
ATOM 1451 C CA . TRP A 1 189 ? 1.193 -11.958 11.530 1.00 98.12 189 TRP A CA 1
ATOM 1452 C C . TRP A 1 189 ? 0.696 -11.153 12.743 1.00 98.12 189 TRP A C 1
ATOM 1454 O O . TRP A 1 189 ? -0.349 -11.474 13.312 1.00 98.12 189 TRP A O 1
ATOM 1464 N N . ARG A 1 190 ? 1.388 -10.065 13.117 1.00 98.19 190 ARG A N 1
ATOM 1465 C CA . ARG A 1 190 ? 0.927 -9.161 14.187 1.00 98.19 190 ARG A CA 1
ATOM 1466 C C . ARG A 1 190 ? -0.371 -8.446 13.821 1.00 98.19 190 ARG A C 1
ATOM 1468 O O . ARG A 1 190 ? -1.225 -8.318 14.691 1.00 98.19 190 ARG A O 1
ATOM 1475 N N . GLN A 1 191 ? -0.539 -8.026 12.566 1.00 98.12 191 GLN A N 1
ATOM 1476 C CA . GLN A 1 191 ? -1.777 -7.408 12.090 1.00 98.12 191 GLN A CA 1
ATOM 1477 C C . GLN A 1 191 ? -2.949 -8.394 12.170 1.00 98.12 191 GLN A C 1
ATOM 1479 O O . GLN A 1 191 ? -3.987 -8.036 12.719 1.00 98.12 191 GLN A O 1
ATOM 1484 N N . VAL A 1 192 ? -2.773 -9.649 11.737 1.00 98.25 192 VAL A N 1
ATOM 1485 C CA . VAL A 1 192 ? -3.788 -10.711 11.891 1.00 98.25 192 VAL A CA 1
ATOM 1486 C C . VAL A 1 192 ? -4.158 -10.910 13.362 1.00 98.25 192 VAL A C 1
ATOM 1488 O O . VAL A 1 192 ? -5.341 -10.902 13.692 1.00 98.25 192 VAL A O 1
ATOM 1491 N N . GLN A 1 193 ? -3.175 -11.043 14.261 1.00 97.44 193 GLN A N 1
ATOM 1492 C CA . GLN A 1 193 ? -3.443 -11.196 15.698 1.00 97.44 193 GLN A CA 1
ATOM 1493 C C . GLN A 1 193 ? -4.146 -9.972 16.303 1.00 97.44 193 GLN A C 1
ATOM 1495 O O . GLN A 1 193 ? -5.072 -10.141 17.091 1.00 97.44 193 GLN A O 1
ATOM 1500 N N . GLY A 1 194 ? -3.753 -8.755 15.915 1.00 96.50 194 GLY A N 1
ATOM 1501 C CA . GLY A 1 194 ? -4.417 -7.522 16.335 1.00 96.50 194 GLY A CA 1
ATOM 1502 C C . GLY A 1 194 ? -5.879 -7.498 15.893 1.00 96.50 194 GLY A C 1
ATOM 1503 O O . GLY A 1 194 ? -6.770 -7.471 16.739 1.00 96.50 194 GLY A O 1
ATOM 1504 N N . LEU A 1 195 ? -6.125 -7.601 14.584 1.00 97.25 195 LEU A N 1
ATOM 1505 C CA . LEU A 1 195 ? -7.459 -7.571 13.973 1.00 97.25 195 LEU A CA 1
ATOM 1506 C C . LEU A 1 195 ? -8.395 -8.654 14.539 1.00 97.25 195 LEU A C 1
ATOM 1508 O O . LEU A 1 195 ? -9.567 -8.377 14.784 1.00 97.25 195 LEU A O 1
ATOM 1512 N N . GLN A 1 196 ? -7.882 -9.858 14.822 1.00 96.38 196 GLN A N 1
ATOM 1513 C CA . GLN A 1 196 ? -8.650 -10.950 15.441 1.00 96.38 196 GLN A CA 1
ATOM 1514 C C . GLN A 1 196 ? -9.095 -10.673 16.890 1.00 96.38 196 GLN A C 1
ATOM 1516 O O . GLN A 1 196 ? -10.005 -11.344 17.374 1.00 96.38 196 GLN A O 1
ATOM 1521 N N . THR A 1 197 ? -8.487 -9.707 17.589 1.00 95.19 197 THR A N 1
ATOM 1522 C CA . THR A 1 197 ? -8.887 -9.318 18.959 1.00 95.19 197 THR A CA 1
ATOM 1523 C C . THR A 1 197 ? -9.893 -8.164 19.018 1.00 95.19 197 THR A C 1
ATOM 1525 O O . THR A 1 197 ? -10.355 -7.820 20.106 1.00 95.19 197 THR A O 1
ATOM 1528 N N . ILE A 1 198 ? -10.267 -7.573 17.878 1.00 94.56 198 ILE A N 1
ATOM 1529 C CA . ILE A 1 198 ? -11.121 -6.380 17.840 1.00 94.56 198 ILE A CA 1
ATOM 1530 C C . ILE A 1 198 ? -12.601 -6.763 17.966 1.00 94.56 198 ILE A C 1
ATOM 1532 O O . ILE A 1 198 ? -13.248 -7.195 17.013 1.00 94.56 198 ILE A O 1
ATOM 1536 N N . GLU A 1 199 ? -13.153 -6.563 19.162 1.00 93.81 199 GLU A N 1
ATOM 1537 C CA . GLU A 1 199 ? -14.590 -6.653 19.436 1.00 93.81 199 GLU A CA 1
ATOM 1538 C C . GLU A 1 199 ? -15.304 -5.316 19.125 1.00 93.81 199 GLU A C 1
ATOM 1540 O O . GLU A 1 199 ? -14.884 -4.251 19.588 1.00 93.81 199 GLU A O 1
ATOM 1545 N N . GLU A 1 200 ? -16.432 -5.366 18.404 1.00 93.06 200 GLU A N 1
ATOM 1546 C CA . GLU A 1 200 ? -17.234 -4.175 18.070 1.00 93.06 200 GLU A CA 1
ATOM 1547 C C . GLU A 1 200 ? -17.697 -3.419 19.334 1.00 93.06 200 GLU A C 1
ATOM 1549 O O . GLU A 1 200 ? -18.201 -3.996 20.307 1.00 93.06 200 GLU A O 1
ATOM 1554 N N . GLY A 1 201 ? -17.536 -2.095 19.325 1.00 91.50 201 GLY A N 1
ATOM 1555 C CA . GLY A 1 201 ? -17.895 -1.205 20.423 1.00 91.50 201 GLY A CA 1
ATOM 1556 C C . GLY A 1 201 ? -16.956 -1.254 21.633 1.00 91.50 201 GLY A C 1
ATOM 1557 O O . GLY A 1 201 ? -17.314 -0.697 22.675 1.00 91.50 201 GLY A O 1
ATOM 1558 N N . LYS A 1 202 ? -15.783 -1.900 21.538 1.00 95.19 202 LYS A N 1
ATOM 1559 C CA . LYS A 1 202 ? -14.694 -1.772 22.528 1.00 95.19 202 LYS A CA 1
ATOM 1560 C C . LYS A 1 202 ? -13.751 -0.618 22.188 1.00 95.19 202 LYS A C 1
ATOM 1562 O O . LYS A 1 202 ? -13.947 0.101 21.216 1.00 95.19 202 LYS A O 1
ATOM 1567 N N . LEU A 1 203 ? -12.731 -0.428 23.025 1.00 96.00 203 LEU A N 1
ATOM 1568 C CA . LEU A 1 203 ? -11.742 0.638 22.856 1.00 96.00 203 LEU A CA 1
ATOM 1569 C C . LEU A 1 203 ? -10.898 0.470 21.585 1.00 96.00 203 LEU A C 1
ATOM 1571 O O . LEU A 1 203 ? -10.541 1.475 20.983 1.00 96.00 203 LEU A O 1
ATOM 1575 N N . ASP A 1 204 ? -10.630 -0.761 21.152 1.00 95.06 204 ASP A N 1
ATOM 1576 C CA . ASP A 1 204 ? -9.775 -1.043 19.991 1.00 95.06 204 ASP A CA 1
ATOM 1577 C C . ASP A 1 204 ? -10.498 -0.746 18.660 1.00 95.06 204 ASP A C 1
ATOM 1579 O O . ASP A 1 204 ? -9.937 -0.106 17.773 1.00 95.06 204 ASP A O 1
ATOM 1583 N N . ASP A 1 205 ? -11.789 -1.092 18.572 1.00 96.44 205 ASP A N 1
ATOM 1584 C CA . ASP A 1 205 ? -12.703 -0.675 17.493 1.00 96.44 205 ASP A CA 1
ATOM 1585 C C . ASP A 1 205 ? -12.898 0.855 17.477 1.00 96.44 205 ASP A C 1
ATOM 1587 O O . ASP A 1 205 ? -12.902 1.491 16.421 1.00 96.44 205 ASP A O 1
ATOM 1591 N N . VAL A 1 206 ? -12.984 1.477 18.660 1.00 97.75 206 VAL A N 1
ATOM 1592 C CA . VAL A 1 206 ? -13.025 2.941 18.789 1.00 97.75 206 VAL A CA 1
ATOM 1593 C C . VAL A 1 206 ? -11.733 3.595 18.300 1.00 97.75 206 VAL A C 1
ATOM 1595 O O . VAL A 1 206 ? -11.840 4.591 17.586 1.00 97.75 206 VAL A O 1
ATOM 1598 N N . HIS A 1 207 ? -10.542 3.063 18.618 1.00 97.06 207 HIS A N 1
ATOM 1599 C CA . HIS A 1 207 ? -9.306 3.600 18.041 1.00 97.06 207 HIS A CA 1
ATOM 1600 C C . HIS A 1 207 ? -9.321 3.428 16.529 1.00 97.06 207 HIS A C 1
ATOM 1602 O O . HIS A 1 207 ? -9.254 4.436 15.850 1.00 97.06 207 HIS A O 1
ATOM 1608 N N . GLN A 1 208 ? -9.514 2.223 15.977 1.00 96.69 208 GLN A N 1
ATOM 1609 C CA . GLN A 1 208 ? -9.513 2.036 14.517 1.00 96.69 208 GLN A CA 1
ATOM 1610 C C . GLN A 1 208 ? -10.360 3.085 13.773 1.00 96.69 208 GLN A C 1
ATOM 1612 O O . GLN A 1 208 ? -9.892 3.676 12.799 1.00 96.69 208 GLN A O 1
ATOM 1617 N N . ARG A 1 209 ? -11.572 3.382 14.263 1.00 98.06 209 ARG A N 1
ATOM 1618 C CA . ARG A 1 209 ? -12.444 4.426 13.693 1.00 98.06 209 ARG A CA 1
ATOM 1619 C C . ARG A 1 209 ? -11.928 5.851 13.922 1.00 98.06 209 ARG A C 1
ATOM 1621 O O . ARG A 1 209 ? -12.126 6.705 13.057 1.00 98.06 209 ARG A O 1
ATOM 1628 N N . MET A 1 210 ? -11.260 6.128 15.043 1.00 98.12 210 MET A N 1
ATOM 1629 C CA . MET A 1 210 ? -10.560 7.394 15.289 1.00 98.12 210 MET A CA 1
ATOM 1630 C C . MET A 1 210 ? -9.363 7.584 14.351 1.00 98.12 210 MET A C 1
ATOM 1632 O O . MET A 1 210 ? -9.303 8.619 13.694 1.00 98.12 210 MET A O 1
ATOM 1636 N N . GLU A 1 211 ? -8.457 6.618 14.216 1.00 97.50 211 GLU A N 1
ATOM 1637 C CA . GLU A 1 211 ? -7.277 6.752 13.352 1.00 97.50 211 GLU A CA 1
ATOM 1638 C C . GLU A 1 211 ? -7.642 6.689 11.845 1.00 97.50 211 GLU A C 1
ATOM 1640 O O . GLU A 1 211 ? -7.005 7.378 11.040 1.00 97.50 211 GLU A O 1
ATOM 1645 N N . TYR A 1 212 ? -8.746 6.017 11.466 1.00 97.88 212 TYR A N 1
ATOM 1646 C CA . TYR A 1 212 ? -9.419 6.176 10.159 1.00 97.88 212 TYR A CA 1
ATOM 1647 C C . TYR A 1 212 ? -9.947 7.603 9.953 1.00 97.88 212 TYR A C 1
ATOM 1649 O O . TYR A 1 212 ? -9.742 8.204 8.897 1.00 97.88 212 TYR A O 1
ATOM 1657 N N . SER A 1 213 ? -10.618 8.167 10.964 1.00 97.94 213 SER A N 1
ATOM 1658 C CA . SER A 1 213 ? -11.145 9.536 10.900 1.00 97.94 213 SER A CA 1
ATOM 1659 C C . SER A 1 213 ? -10.018 10.566 10.810 1.00 97.94 213 SER A C 1
ATOM 1661 O O . SER A 1 213 ? -10.133 11.508 10.034 1.00 97.94 213 SER A O 1
ATOM 1663 N N . ARG A 1 214 ? -8.919 10.360 11.550 1.00 97.69 214 ARG A N 1
ATOM 1664 C CA . ARG A 1 214 ? -7.670 11.137 11.489 1.00 97.69 214 ARG A CA 1
ATOM 1665 C C . ARG A 1 214 ? -7.134 11.152 10.060 1.00 97.69 214 ARG A C 1
ATOM 1667 O O . ARG A 1 214 ? -7.119 12.207 9.442 1.00 97.69 214 ARG A O 1
ATOM 1674 N N . ARG A 1 215 ? -6.872 9.966 9.496 1.00 97.31 215 ARG A N 1
ATOM 1675 C CA . ARG A 1 215 ? -6.390 9.770 8.118 1.00 97.31 215 ARG A CA 1
ATOM 1676 C C . ARG A 1 215 ? -7.217 10.540 7.091 1.00 97.31 215 ARG A C 1
ATOM 1678 O O . ARG A 1 215 ? -6.678 11.203 6.213 1.00 97.31 215 ARG A O 1
ATOM 1685 N N . ARG A 1 216 ? -8.547 10.449 7.185 1.00 97.50 216 ARG A N 1
ATOM 1686 C CA . ARG A 1 216 ? -9.438 11.132 6.239 1.00 97.50 216 ARG A CA 1
ATOM 1687 C C . ARG A 1 216 ? -9.480 12.644 6.440 1.00 97.50 216 ARG A C 1
ATOM 1689 O O . ARG A 1 216 ? -9.573 13.349 5.443 1.00 97.50 216 ARG A O 1
ATOM 1696 N N . LEU A 1 217 ? -9.365 13.145 7.670 1.00 97.50 217 LEU A N 1
ATOM 1697 C CA . LEU A 1 217 ? -9.245 14.583 7.936 1.00 97.50 217 LEU A CA 1
ATOM 1698 C C . LEU A 1 217 ? -7.904 15.157 7.458 1.00 97.50 217 LEU A C 1
ATOM 1700 O O . LEU A 1 217 ? -7.904 16.251 6.901 1.00 97.50 217 LEU A O 1
ATOM 1704 N N . ASP A 1 218 ? -6.804 14.418 7.613 1.00 96.75 218 ASP A N 1
ATOM 1705 C CA . ASP A 1 218 ? -5.478 14.817 7.116 1.00 96.75 218 ASP A CA 1
ATOM 1706 C C . ASP A 1 218 ? -5.448 14.883 5.572 1.00 96.75 218 ASP A C 1
ATOM 1708 O O . ASP A 1 218 ? -4.767 15.724 4.996 1.00 96.75 218 ASP A O 1
ATOM 1712 N N . LEU A 1 219 ? -6.268 14.061 4.901 1.00 95.62 219 LEU A N 1
ATOM 1713 C CA . LEU A 1 219 ? -6.536 14.103 3.454 1.00 95.62 219 LEU A CA 1
ATOM 1714 C C . LEU A 1 219 ? -7.675 15.074 3.050 1.00 95.62 219 LEU A C 1
ATOM 1716 O O . LEU A 1 219 ? -8.204 14.966 1.943 1.00 95.62 219 LEU A O 1
ATOM 1720 N N . GLU A 1 220 ? -8.119 15.959 3.949 1.00 96.94 220 GLU A N 1
ATOM 1721 C CA . GLU A 1 220 ? -9.246 16.908 3.799 1.00 96.94 220 GLU A CA 1
ATOM 1722 C C . GLU A 1 220 ? -10.632 16.283 3.461 1.00 96.94 220 GLU A C 1
ATOM 1724 O O . GLU A 1 220 ? -11.628 16.991 3.262 1.00 96.94 220 GLU A O 1
ATOM 1729 N N . LYS A 1 221 ? -10.752 14.946 3.468 1.00 95.25 221 LYS A N 1
ATOM 1730 C CA . LYS A 1 221 ? -11.961 14.164 3.143 1.00 95.25 221 LYS A CA 1
ATOM 1731 C C . LYS A 1 221 ? -13.006 14.243 4.267 1.00 95.25 221 LYS A C 1
ATOM 1733 O O . LYS A 1 221 ? -13.096 13.369 5.132 1.00 95.25 221 LYS A O 1
ATOM 1738 N N . THR A 1 222 ? -13.817 15.298 4.247 1.00 95.50 222 THR A N 1
ATOM 1739 C CA . THR A 1 222 ? -14.861 15.623 5.247 1.00 95.50 222 THR A CA 1
ATOM 1740 C C . THR A 1 222 ? -16.281 15.156 4.871 1.00 95.50 222 THR A C 1
ATOM 1742 O O . THR A 1 222 ? -17.269 15.590 5.464 1.00 95.50 222 THR A O 1
ATOM 1745 N N . ASP A 1 223 ? -16.390 14.256 3.896 1.00 95.69 223 ASP A N 1
ATOM 1746 C CA . ASP A 1 223 ? -17.623 13.674 3.354 1.00 95.69 223 ASP A CA 1
ATOM 1747 C C . ASP A 1 223 ? -18.320 12.662 4.292 1.00 95.69 223 ASP A C 1
ATOM 1749 O O . ASP A 1 223 ? -17.769 12.237 5.311 1.00 95.69 223 ASP A O 1
ATOM 1753 N N . ASP A 1 224 ? -19.552 12.274 3.939 1.00 95.81 224 ASP A N 1
ATOM 1754 C CA . ASP A 1 224 ? -20.463 11.451 4.752 1.00 95.81 224 ASP A CA 1
ATOM 1755 C C . ASP A 1 224 ? -19.820 10.217 5.427 1.00 95.81 224 ASP A C 1
ATOM 1757 O O . ASP A 1 224 ? -20.079 10.017 6.615 1.00 95.81 224 ASP A O 1
ATOM 1761 N N . PRO A 1 225 ? -18.959 9.399 4.775 1.00 95.00 225 PRO A N 1
ATOM 1762 C CA . PRO A 1 225 ? -18.308 8.258 5.427 1.00 95.00 225 PRO A CA 1
ATOM 1763 C C . PRO A 1 225 ? -17.442 8.665 6.626 1.00 95.00 225 PRO A C 1
ATOM 1765 O O . PRO A 1 225 ? -17.464 7.994 7.657 1.00 95.00 225 PRO A O 1
ATOM 1768 N N . THR A 1 226 ? -16.722 9.788 6.527 1.00 96.62 226 THR A N 1
ATOM 1769 C CA . THR A 1 226 ? -15.916 10.333 7.627 1.00 96.62 226 THR A CA 1
ATOM 1770 C C . THR A 1 226 ? -16.815 10.760 8.788 1.00 96.62 226 THR A C 1
ATOM 1772 O O . THR A 1 226 ? -16.537 10.433 9.941 1.00 96.62 226 THR A O 1
ATOM 1775 N N . GLN A 1 227 ? -17.927 11.441 8.496 1.00 97.19 227 GLN A N 1
ATOM 1776 C CA . GLN A 1 227 ? -18.872 11.912 9.517 1.00 97.19 227 GLN A CA 1
ATOM 1777 C C . GLN A 1 227 ? -19.597 10.745 10.214 1.00 97.19 227 GLN A C 1
ATOM 1779 O O . GLN A 1 227 ? -19.756 10.754 11.435 1.00 97.19 227 GLN A O 1
ATOM 1784 N N . VAL A 1 228 ? -19.970 9.703 9.463 1.00 98.00 228 VAL A N 1
ATOM 1785 C CA . VAL A 1 228 ? -20.608 8.484 9.986 1.00 98.00 228 VAL A CA 1
ATOM 1786 C C . VAL A 1 228 ? -19.686 7.719 10.942 1.00 98.00 228 VAL A C 1
ATOM 1788 O O . VAL A 1 228 ? -20.146 7.260 11.989 1.00 98.00 228 VAL A O 1
ATOM 1791 N N . GLU A 1 229 ? -18.391 7.590 10.638 1.00 97.50 229 GLU A N 1
ATOM 1792 C CA . GLU A 1 229 ? -17.444 6.950 11.565 1.00 97.50 229 GLU A CA 1
ATOM 1793 C C . GLU A 1 229 ? -17.173 7.806 12.812 1.00 97.50 229 GLU A C 1
ATOM 1795 O O . GLU A 1 229 ? -17.114 7.270 13.923 1.00 97.50 229 GLU A O 1
ATOM 1800 N N . GLN A 1 230 ? -17.133 9.135 12.682 1.00 97.44 230 GLN A N 1
ATOM 1801 C CA . GLN A 1 230 ? -17.046 10.043 13.832 1.00 97.44 230 GLN A CA 1
ATOM 1802 C C . GLN A 1 230 ? -18.282 9.950 14.750 1.00 97.44 230 GLN A C 1
ATOM 1804 O O . GLN A 1 230 ? -18.136 9.888 15.975 1.00 97.44 230 GLN A O 1
ATOM 1809 N N . GLU A 1 231 ? -19.501 9.865 14.202 1.00 98.00 231 GLU A N 1
ATOM 1810 C CA . GLU A 1 231 ? -20.719 9.670 15.007 1.00 98.00 231 GLU A CA 1
ATOM 1811 C C . GLU A 1 231 ? -20.733 8.294 15.701 1.00 98.00 231 GLU A C 1
ATOM 1813 O O . GLU A 1 231 ? -21.124 8.192 16.873 1.00 98.00 231 GLU A O 1
ATOM 1818 N N . LYS A 1 232 ? -20.246 7.238 15.031 1.00 97.81 232 LYS A N 1
ATOM 1819 C CA . LYS A 1 232 ? -20.056 5.911 15.645 1.00 97.81 232 LYS A CA 1
ATOM 1820 C C . LYS A 1 232 ? -19.081 5.977 16.821 1.00 97.81 232 LYS A C 1
ATOM 1822 O O . LYS A 1 232 ? -19.441 5.501 17.898 1.00 97.81 232 LYS A O 1
ATOM 1827 N N . VAL A 1 233 ? -17.923 6.627 16.670 1.00 98.06 233 VAL A N 1
ATOM 1828 C CA . VAL A 1 233 ? -16.942 6.851 17.754 1.00 98.06 233 VAL A CA 1
ATOM 1829 C C . VAL A 1 233 ? -17.587 7.547 18.954 1.00 98.06 233 VAL A C 1
ATOM 1831 O O . VAL A 1 233 ? -17.520 7.034 20.074 1.00 98.06 233 VAL A O 1
ATOM 1834 N N . VAL A 1 234 ? -18.280 8.672 18.738 1.00 98.19 234 VAL A N 1
ATOM 1835 C CA . VAL A 1 234 ? -18.969 9.412 19.813 1.00 98.19 234 VAL A CA 1
ATOM 1836 C C . VAL A 1 234 ? -20.037 8.542 20.486 1.00 98.19 234 VAL A C 1
ATOM 1838 O O . VAL A 1 234 ? -20.157 8.531 21.717 1.00 98.19 234 VAL A O 1
ATOM 1841 N N . THR A 1 235 ? -20.782 7.759 19.705 1.00 98.19 235 THR A N 1
ATOM 1842 C CA . THR A 1 235 ? -21.813 6.836 20.199 1.00 98.19 235 THR A CA 1
ATOM 1843 C C . THR A 1 235 ? -21.222 5.691 21.028 1.00 98.19 235 THR A C 1
ATOM 1845 O O . THR A 1 235 ? -21.767 5.352 22.082 1.00 98.19 235 THR A O 1
ATOM 1848 N N . MET A 1 236 ? -20.111 5.098 20.590 1.00 97.06 236 MET A N 1
ATOM 1849 C CA . MET A 1 236 ? -19.403 4.017 21.283 1.00 97.06 236 MET A CA 1
ATOM 1850 C C . MET A 1 236 ? -18.774 4.510 22.588 1.00 97.06 236 MET A C 1
ATOM 1852 O O . MET A 1 236 ? -19.057 3.944 23.644 1.00 97.06 236 MET A O 1
ATOM 1856 N N . LEU A 1 237 ? -18.038 5.626 22.561 1.00 97.81 237 LEU A N 1
ATOM 1857 C CA . LEU A 1 237 ? -17.494 6.262 23.766 1.00 97.81 237 LEU A CA 1
ATOM 1858 C C . LEU A 1 237 ? -18.605 6.612 24.770 1.00 97.81 237 LEU A C 1
ATOM 1860 O O . LEU A 1 237 ? -18.489 6.312 25.957 1.00 97.81 237 LEU A O 1
ATOM 1864 N N . THR A 1 238 ? -19.735 7.145 24.295 1.00 97.69 238 THR A N 1
ATOM 1865 C CA . THR A 1 238 ? -20.908 7.443 25.136 1.00 97.69 238 THR A CA 1
ATOM 1866 C C . THR A 1 238 ? -21.513 6.187 25.781 1.00 97.69 238 THR A C 1
ATOM 1868 O O . THR A 1 238 ? -22.009 6.261 26.909 1.00 97.69 238 THR A O 1
ATOM 1871 N N . LYS A 1 239 ? -21.489 5.026 25.108 1.00 96.94 239 LYS A N 1
ATOM 1872 C CA . LYS A 1 239 ? -21.901 3.737 25.697 1.00 96.94 239 LYS A CA 1
ATOM 1873 C C . LYS A 1 239 ? -20.889 3.269 26.750 1.00 96.94 239 LYS A C 1
ATOM 1875 O O . LYS A 1 239 ? -21.295 2.955 27.868 1.00 96.94 239 LYS A O 1
ATOM 1880 N N . LEU A 1 240 ? -19.594 3.283 26.423 1.00 95.50 240 LEU A N 1
ATOM 1881 C CA . LEU A 1 240 ? -18.507 2.829 27.300 1.00 95.50 240 LEU A CA 1
ATOM 1882 C C . LEU A 1 240 ? -18.422 3.646 28.601 1.00 95.50 240 LEU A C 1
ATOM 1884 O O . LEU A 1 240 ? -18.315 3.060 29.679 1.00 95.50 240 LEU A O 1
ATOM 1888 N N . ILE A 1 241 ? -18.574 4.973 28.529 1.00 95.88 241 ILE A N 1
ATOM 1889 C CA . ILE A 1 241 ? -18.653 5.855 29.707 1.00 95.88 241 ILE A CA 1
ATOM 1890 C C . ILE A 1 241 ? -19.838 5.451 30.597 1.00 95.88 241 ILE A C 1
ATOM 1892 O O . ILE A 1 241 ? -19.653 5.172 31.780 1.00 95.88 241 ILE A O 1
ATOM 1896 N N . LYS A 1 242 ? -21.040 5.302 30.021 1.00 95.56 242 LYS A N 1
ATOM 1897 C CA . LYS A 1 242 ? -22.251 4.887 30.760 1.00 95.56 242 LYS A CA 1
ATOM 1898 C C . LYS A 1 242 ? -22.152 3.482 31.354 1.00 95.56 242 LYS A C 1
ATOM 1900 O O . LYS A 1 242 ? -22.886 3.159 32.288 1.00 95.56 242 LYS A O 1
ATOM 1905 N N . GLU A 1 243 ? -21.299 2.614 30.817 1.00 93.94 243 GLU A N 1
ATOM 1906 C CA . GLU A 1 243 ? -20.981 1.329 31.439 1.00 93.94 243 GLU A CA 1
ATOM 1907 C C . GLU A 1 243 ? -19.997 1.460 32.602 1.00 93.94 243 GLU A C 1
ATOM 1909 O O . GLU A 1 243 ? -20.203 0.806 33.626 1.00 93.94 243 GLU A O 1
ATOM 1914 N N . ALA A 1 244 ? -18.956 2.285 32.467 1.00 92.94 244 ALA A N 1
ATOM 1915 C CA . ALA A 1 244 ? -18.001 2.560 33.538 1.00 92.94 244 ALA A CA 1
ATOM 1916 C C . ALA A 1 244 ? -18.700 3.195 34.754 1.00 92.94 244 ALA A C 1
ATOM 1918 O O . ALA A 1 244 ? -18.611 2.652 35.854 1.00 92.94 244 ALA A O 1
ATOM 1919 N N . GLU A 1 245 ? -19.510 4.238 34.537 1.00 91.88 245 GLU A N 1
ATOM 1920 C CA . GLU A 1 245 ? -20.327 4.893 35.572 1.00 91.88 245 GLU A CA 1
ATOM 1921 C C . GLU A 1 245 ? -21.198 3.883 36.345 1.00 91.88 245 GLU A C 1
ATOM 1923 O O . GLU A 1 245 ? -21.236 3.884 37.576 1.00 91.88 245 GLU A O 1
ATOM 1928 N N . LYS A 1 246 ? -21.867 2.960 35.636 1.00 92.94 246 LYS A N 1
ATOM 1929 C CA . LYS A 1 246 ? -22.679 1.899 36.260 1.00 92.94 246 LYS A CA 1
ATOM 1930 C C . LYS A 1 246 ? -21.836 0.930 37.088 1.00 92.94 246 LYS A C 1
ATOM 1932 O O . LYS A 1 246 ? -22.251 0.562 38.190 1.00 92.94 246 LYS A O 1
ATOM 1937 N N . LYS A 1 247 ? -20.676 0.511 36.568 1.00 88.12 247 LYS A N 1
ATOM 1938 C CA . LYS A 1 247 ? -19.737 -0.391 37.255 1.00 88.12 247 LYS A CA 1
ATOM 1939 C C . LYS A 1 247 ? -19.252 0.258 38.560 1.00 88.12 247 LYS A C 1
ATOM 1941 O O . LYS A 1 247 ? -19.378 -0.365 39.615 1.00 88.12 247 LYS A O 1
ATOM 1946 N N . GLU A 1 248 ? -18.848 1.527 38.533 1.00 81.19 248 GLU A N 1
ATOM 1947 C CA . GLU A 1 248 ? -18.437 2.281 39.728 1.00 81.19 248 GLU A CA 1
ATOM 1948 C C . GLU A 1 248 ? -19.575 2.464 40.746 1.00 81.19 248 GLU A C 1
ATOM 1950 O O . GLU A 1 248 ? -19.405 2.137 41.926 1.00 81.19 248 GLU A O 1
ATOM 1955 N N . CYS A 1 249 ? -20.765 2.894 40.302 1.00 70.75 249 CYS A N 1
ATOM 1956 C CA . CYS A 1 249 ? -21.939 3.021 41.172 1.00 70.75 249 CYS A CA 1
ATOM 1957 C C . CYS A 1 249 ? -22.312 1.699 41.865 1.00 70.75 249 CYS A C 1
ATOM 1959 O O . CYS A 1 249 ? -22.718 1.715 43.030 1.00 70.75 249 CYS A O 1
ATOM 1961 N N . SER A 1 250 ? -22.160 0.561 41.178 1.00 62.41 250 SER A N 1
ATOM 1962 C CA . SER A 1 250 ? -22.444 -0.768 41.740 1.00 62.41 250 SER A CA 1
ATOM 1963 C C . SER A 1 250 ? -21.410 -1.241 42.772 1.00 62.41 250 SER A C 1
ATOM 1965 O O . SER A 1 250 ? -21.738 -2.058 43.630 1.00 62.41 250 SER A O 1
ATOM 1967 N N . GLY A 1 251 ? -20.179 -0.718 42.714 1.00 54.34 251 GLY A N 1
ATOM 1968 C CA . GLY A 1 251 ? -19.056 -1.203 43.514 1.00 54.34 251 GLY A CA 1
ATOM 1969 C C . GLY A 1 251 ? -18.997 -0.661 44.945 1.00 54.34 251 GLY A C 1
ATOM 1970 O O . GLY A 1 251 ? -18.700 -1.425 45.862 1.00 54.34 251 GLY A O 1
ATOM 1971 N N . SER A 1 252 ? -19.233 0.645 45.165 1.00 49.16 252 SER A N 1
ATOM 1972 C CA . SER A 1 252 ? -18.986 1.246 46.496 1.00 49.16 252 SER A CA 1
ATOM 1973 C C . SER A 1 252 ? -19.719 2.565 46.823 1.00 49.16 252 SER A C 1
ATOM 1975 O O . SER A 1 252 ? -19.191 3.402 47.557 1.00 49.16 252 SER A O 1
ATOM 1977 N N . CYS A 1 253 ? -20.956 2.784 46.351 1.00 42.25 253 CYS A N 1
ATOM 1978 C CA . CYS A 1 253 ? -21.726 3.981 46.741 1.00 42.25 253 CYS A CA 1
ATOM 1979 C C . CYS A 1 253 ? -23.178 3.708 47.162 1.00 42.25 253 CYS A C 1
ATOM 1981 O O . CYS A 1 253 ? -24.117 3.773 46.372 1.00 42.25 253 CYS A O 1
ATOM 1983 N N . LYS A 1 254 ? -23.398 3.576 48.477 1.00 45.91 254 LYS A N 1
ATOM 1984 C CA . LYS A 1 254 ? -24.733 3.446 49.099 1.00 45.91 254 LYS A CA 1
ATOM 1985 C C . LYS A 1 254 ? -25.564 4.750 49.117 1.00 45.91 254 LYS A C 1
ATOM 1987 O O . LYS A 1 254 ? -26.470 4.878 49.934 1.00 45.91 254 LYS A O 1
ATOM 1992 N N . ASN A 1 255 ? -25.231 5.729 48.268 1.00 46.69 255 ASN A N 1
ATOM 1993 C CA . ASN A 1 255 ? -25.845 7.064 48.258 1.00 46.69 255 ASN A CA 1
ATOM 1994 C C . ASN A 1 255 ? -26.027 7.678 46.850 1.00 46.69 255 ASN A C 1
ATOM 1996 O O . ASN A 1 255 ? -26.344 8.860 46.734 1.00 46.69 255 ASN A O 1
ATOM 2000 N N . CYS A 1 256 ? -25.860 6.903 45.772 1.00 44.03 256 CYS A N 1
ATOM 2001 C CA . CYS A 1 256 ? -26.071 7.366 44.391 1.00 44.03 256 CYS A CA 1
ATOM 2002 C C . CYS A 1 256 ? -27.561 7.432 43.991 1.00 44.03 256 CYS A C 1
ATOM 2004 O O . CYS A 1 256 ? -27.945 6.859 42.977 1.00 44.03 256 CYS A O 1
ATOM 2006 N N . ASN A 1 257 ? -28.400 8.104 44.796 1.00 43.47 257 ASN A N 1
ATOM 2007 C CA . ASN A 1 257 ? -29.650 8.745 44.350 1.00 43.47 257 ASN A CA 1
ATOM 2008 C C . ASN A 1 257 ? -30.384 9.471 45.495 1.00 43.47 257 ASN A C 1
ATOM 2010 O O . ASN A 1 257 ? -31.064 8.828 46.296 1.00 43.47 257 ASN A O 1
ATOM 2014 N N . LYS A 1 258 ? -30.314 10.813 45.517 1.00 38.25 258 LYS A N 1
ATOM 2015 C CA . LYS A 1 258 ? -31.413 11.716 45.934 1.00 38.25 258 LYS A CA 1
ATOM 2016 C C . LYS A 1 258 ? -31.039 13.198 45.741 1.00 38.25 258 LYS A C 1
ATOM 2018 O O . LYS A 1 258 ? -30.195 13.698 46.481 1.00 38.25 258 LYS A O 1
ATOM 2023 N N . PRO A 1 259 ? -31.691 13.936 44.826 1.00 40.91 259 PRO A N 1
ATOM 2024 C CA . PRO A 1 259 ? -31.744 15.392 44.902 1.00 40.91 259 PRO A CA 1
ATOM 2025 C C . PRO A 1 259 ? -32.818 15.791 45.929 1.00 40.91 259 PRO A C 1
ATOM 2027 O O . PRO A 1 259 ? -33.998 15.515 45.723 1.00 40.91 259 PRO A O 1
ATOM 2030 N N . GLY A 1 260 ? -32.434 16.404 47.054 1.00 33.25 260 GLY A N 1
ATOM 2031 C CA . GLY A 1 260 ? -33.410 16.790 48.079 1.00 33.25 260 GLY A CA 1
ATOM 2032 C C . GLY A 1 260 ? -32.840 17.516 49.299 1.00 33.25 260 GLY A C 1
ATOM 2033 O O . GLY A 1 260 ? -32.116 16.925 50.088 1.00 33.25 260 GLY A O 1
ATOM 2034 N N . GLU A 1 261 ? -33.255 18.777 49.441 1.00 32.22 261 GLU A N 1
ATOM 2035 C CA . GLU A 1 261 ? -33.406 19.555 50.685 1.00 32.22 261 GLU A CA 1
ATOM 2036 C C . GLU A 1 261 ? -32.233 19.644 51.687 1.00 32.22 261 GLU A C 1
ATOM 2038 O O . GLU A 1 261 ? -32.011 18.782 52.537 1.00 32.22 261 GLU A O 1
ATOM 2043 N N . ASN A 1 262 ? -31.599 20.822 51.725 1.00 35.06 262 ASN A N 1
ATOM 2044 C CA . ASN A 1 262 ? -30.841 21.271 52.893 1.00 35.06 262 ASN A CA 1
ATOM 2045 C C . ASN A 1 262 ? -31.769 21.464 54.108 1.00 35.06 262 ASN A C 1
ATOM 2047 O O . ASN A 1 262 ? -32.611 22.363 54.108 1.00 35.06 262 ASN A O 1
ATOM 2051 N N . LYS A 1 263 ? -31.520 20.728 55.197 1.00 30.48 263 LYS A N 1
ATOM 2052 C CA . LYS A 1 263 ? -31.908 21.132 56.559 1.00 30.48 263 LYS A CA 1
ATOM 2053 C C . LYS A 1 263 ? -30.730 20.935 57.519 1.00 30.48 263 LYS A C 1
ATOM 2055 O O . LYS A 1 263 ? -30.255 19.808 57.651 1.00 30.48 263 LYS A O 1
ATOM 2060 N N . PRO A 1 264 ? -30.249 21.990 58.203 1.00 34.16 264 PRO A N 1
ATOM 2061 C CA . PRO A 1 264 ? -29.214 21.839 59.216 1.00 34.16 264 PRO A CA 1
ATOM 2062 C C . PRO A 1 264 ? -29.806 21.186 60.471 1.00 34.16 264 PRO A C 1
ATOM 2064 O O . PRO A 1 264 ? -30.864 21.592 60.949 1.00 34.16 264 PRO A O 1
ATOM 2067 N N . SER A 1 265 ? -29.101 20.208 61.037 1.00 28.64 265 SER A N 1
ATOM 2068 C CA . SER A 1 265 ? -29.397 19.663 62.366 1.00 28.64 265 SER A CA 1
ATOM 2069 C C . SER A 1 265 ? -28.135 19.705 63.219 1.00 28.64 265 SER A C 1
ATOM 2071 O O . SER A 1 265 ? -27.054 19.324 62.766 1.00 28.64 265 SER A O 1
ATOM 2073 N N . ALA A 1 266 ? -28.252 20.238 64.433 1.00 29.83 266 ALA A N 1
ATOM 2074 C CA . ALA A 1 266 ? -27.106 20.604 65.251 1.00 29.83 266 ALA A CA 1
ATOM 2075 C C . ALA A 1 266 ? -26.652 19.471 66.187 1.00 29.83 266 ALA A C 1
ATOM 2077 O O . ALA A 1 266 ? -27.437 18.947 66.968 1.00 29.83 266 ALA A O 1
ATOM 2078 N N . GLY A 1 267 ? -25.350 19.177 66.118 1.00 27.58 267 GLY A N 1
ATOM 2079 C CA . GLY A 1 267 ? -24.446 18.697 67.172 1.00 27.58 267 GLY A CA 1
ATOM 2080 C C . GLY A 1 267 ? -24.919 17.748 68.287 1.00 27.58 267 GLY A C 1
ATOM 2081 O O . GLY A 1 267 ? -25.776 18.074 69.105 1.00 27.58 267 GLY A O 1
ATOM 2082 N N . LYS A 1 268 ? -24.116 16.695 68.508 1.00 27.94 268 LYS A N 1
ATOM 2083 C CA . LYS A 1 268 ? -23.620 16.354 69.858 1.00 27.94 268 LYS A CA 1
ATOM 2084 C C . LYS A 1 268 ? -22.270 15.624 69.812 1.00 27.94 268 LYS A C 1
ATOM 2086 O O . LYS A 1 268 ? -21.847 15.156 68.760 1.00 27.94 268 LYS A O 1
ATOM 2091 N N . LYS A 1 269 ? -21.562 15.639 70.948 1.00 29.84 269 LYS A N 1
ATOM 2092 C CA . LYS A 1 269 ? -20.176 15.154 71.135 1.00 29.84 269 LYS A CA 1
ATOM 2093 C C . LYS A 1 269 ? -20.131 13.656 71.555 1.00 29.84 269 LYS A C 1
ATOM 2095 O O . LYS A 1 269 ? -21.197 13.065 71.714 1.00 29.84 269 LYS A O 1
ATOM 2100 N N . PRO A 1 270 ? -18.946 13.008 71.646 1.00 39.91 270 PRO A N 1
ATOM 2101 C CA . PRO A 1 270 ? -18.804 11.567 71.399 1.00 39.91 270 PRO A CA 1
ATOM 2102 C C . PRO A 1 270 ? -18.950 10.672 72.640 1.00 39.91 270 PRO A C 1
ATOM 2104 O O . PRO A 1 270 ? -18.906 11.143 73.775 1.00 39.91 270 PRO A O 1
ATOM 2107 N N . GLN A 1 271 ? -18.985 9.355 72.405 1.00 27.42 271 GLN A N 1
ATOM 2108 C CA . GLN A 1 271 ? -18.669 8.326 73.401 1.00 27.42 271 GLN A CA 1
ATOM 2109 C C . GLN A 1 271 ? -17.719 7.268 72.820 1.00 27.42 271 GLN A C 1
ATOM 2111 O O . GLN A 1 271 ? -17.881 6.823 71.686 1.00 27.42 271 GLN A O 1
ATOM 2116 N N . GLN A 1 272 ? -16.733 6.859 73.621 1.00 29.42 272 GLN A N 1
ATOM 2117 C CA . GLN A 1 272 ? -15.870 5.705 73.360 1.00 29.42 272 GLN A CA 1
ATOM 2118 C C . GLN A 1 272 ? -16.547 4.424 73.870 1.00 29.42 272 GLN A C 1
ATOM 2120 O O . GLN A 1 272 ? -17.141 4.436 74.947 1.00 29.42 272 GLN A O 1
ATOM 2125 N N . ALA A 1 273 ? -16.375 3.299 73.170 1.00 26.80 273 ALA A N 1
ATOM 2126 C CA . ALA A 1 273 ? -16.652 1.971 73.721 1.00 26.80 273 ALA A CA 1
ATOM 2127 C C . ALA A 1 273 ? -15.753 0.904 73.070 1.00 26.80 273 ALA A C 1
ATOM 2129 O O . ALA A 1 273 ? -15.981 0.471 71.943 1.00 26.80 273 ALA A O 1
ATOM 2130 N N . SER A 1 274 ? -14.716 0.473 73.787 1.00 28.84 274 SER A N 1
ATOM 2131 C CA . SER A 1 274 ? -13.768 -0.552 73.331 1.00 28.84 274 SER A CA 1
ATOM 2132 C C . SER A 1 274 ? -14.364 -1.963 73.392 1.00 28.84 274 SER A C 1
ATOM 2134 O O . SER A 1 274 ? -14.952 -2.321 74.413 1.00 28.84 274 SER A O 1
ATOM 2136 N N . LYS A 1 275 ? -14.112 -2.809 72.378 1.00 30.03 275 LYS A N 1
ATOM 2137 C CA . LYS A 1 275 ? -14.131 -4.287 72.499 1.00 30.03 275 LYS A CA 1
ATOM 2138 C C . LYS A 1 275 ? -13.460 -4.989 71.305 1.00 30.03 275 LYS A C 1
ATOM 2140 O O . LYS A 1 275 ? -13.895 -4.840 70.171 1.00 30.03 275 LYS A O 1
ATOM 2145 N N . LYS A 1 276 ? -12.435 -5.807 71.583 1.00 32.25 276 LYS A N 1
ATOM 2146 C CA . LYS A 1 276 ? -12.022 -6.937 70.720 1.00 32.25 276 LYS A CA 1
ATOM 2147 C C . LYS A 1 276 ? -12.951 -8.135 70.984 1.00 32.25 276 LYS A C 1
ATOM 2149 O O . LYS A 1 276 ? -13.520 -8.219 72.074 1.00 32.25 276 LYS A O 1
ATOM 2154 N N . PRO A 1 277 ? -13.061 -9.079 70.037 1.00 31.12 277 PRO A N 1
ATOM 2155 C CA . PRO A 1 277 ? -12.507 -10.415 70.307 1.00 31.12 277 PRO A CA 1
ATOM 2156 C C . PRO A 1 277 ? -11.645 -10.982 69.156 1.00 31.12 277 PRO A C 1
ATOM 2158 O O . PRO A 1 277 ? -11.499 -10.369 68.102 1.00 31.12 277 PRO A O 1
ATOM 2161 N N . GLN A 1 278 ? -11.002 -12.129 69.404 1.00 27.36 278 GLN A N 1
ATOM 2162 C CA . GLN A 1 278 ? -9.979 -12.739 68.535 1.00 27.36 278 GLN A CA 1
ATOM 2163 C C . GLN A 1 278 ? -10.515 -13.407 67.253 1.00 27.36 278 GLN A C 1
ATOM 2165 O O . GLN A 1 278 ? -11.620 -13.940 67.230 1.00 27.36 278 GLN A O 1
ATOM 2170 N N . GLN A 1 279 ? -9.647 -13.517 66.239 1.00 29.53 279 GLN A N 1
ATOM 2171 C CA . GLN A 1 279 ? -9.790 -14.464 65.124 1.00 29.53 279 GLN A CA 1
ATOM 2172 C C . GLN A 1 279 ? -9.083 -15.803 65.419 1.00 29.53 279 GLN A C 1
ATOM 2174 O O . GLN A 1 279 ? -7.946 -15.820 65.892 1.00 29.53 279 GLN A O 1
ATOM 2179 N N . LYS A 1 280 ? -9.731 -16.914 65.047 1.00 26.27 280 LYS A N 1
ATOM 2180 C CA . LYS A 1 280 ? -9.166 -18.249 64.749 1.00 26.27 280 LYS A CA 1
ATOM 2181 C C . LYS A 1 280 ? -10.158 -18.992 63.832 1.00 26.27 280 LYS A C 1
ATOM 2183 O O . LYS A 1 280 ? -11.349 -18.743 63.963 1.00 26.27 280 LYS A O 1
ATOM 2188 N N . LYS A 1 281 ? -9.794 -19.977 63.001 1.00 25.88 281 LYS A N 1
ATOM 2189 C CA . LYS A 1 281 ? -8.607 -20.180 62.136 1.00 25.88 281 LYS A CA 1
ATOM 2190 C C . LYS A 1 281 ? -8.933 -21.365 61.203 1.00 25.88 281 LYS A C 1
ATOM 2192 O O . LYS A 1 281 ? -9.092 -22.466 61.714 1.00 25.88 281 LYS A O 1
ATOM 2197 N N . SER A 1 282 ? -8.953 -21.168 59.883 1.00 26.12 282 SER A N 1
ATOM 2198 C CA . SER A 1 282 ? -8.822 -22.242 58.873 1.00 26.12 282 SER A CA 1
ATOM 2199 C C . SER A 1 282 ? -8.793 -21.654 57.447 1.00 26.12 282 SER A C 1
ATOM 2201 O O . SER A 1 282 ? -9.390 -20.607 57.232 1.00 26.12 282 SER A O 1
ATOM 2203 N N . GLU A 1 283 ? -8.292 -22.325 56.405 1.00 26.33 283 GLU A N 1
ATOM 2204 C CA . GLU A 1 283 ? -6.903 -22.772 56.145 1.00 26.33 283 GLU A CA 1
ATOM 2205 C C . GLU A 1 283 ? -6.870 -23.684 54.900 1.00 26.33 283 GLU A C 1
ATOM 2207 O O . GLU A 1 283 ? -6.864 -24.905 55.014 1.00 26.33 283 GLU A O 1
ATOM 2212 N N . SER A 1 284 ? -6.855 -23.090 53.699 1.00 25.30 284 SER A N 1
ATOM 2213 C CA . SER A 1 284 ? -6.263 -23.655 52.468 1.00 25.30 284 SER A CA 1
ATOM 2214 C C . SER A 1 284 ? -6.299 -22.618 51.327 1.00 25.30 284 SER A C 1
ATOM 2216 O O . SER A 1 284 ? -7.279 -21.897 51.204 1.00 25.30 284 SER A O 1
ATOM 2218 N N . GLY A 1 285 ? -5.267 -22.492 50.486 1.00 24.81 285 GLY A N 1
ATOM 2219 C CA . GLY A 1 285 ? -3.982 -23.181 50.596 1.00 24.81 285 GLY A CA 1
ATOM 2220 C C . GLY A 1 285 ? -2.874 -22.662 49.674 1.00 24.81 285 GLY A C 1
ATOM 2221 O O . GLY A 1 285 ? -3.130 -22.023 48.664 1.00 24.81 285 GLY A O 1
ATOM 2222 N N . LYS A 1 286 ? -1.642 -23.003 50.076 1.00 29.27 286 LYS A N 1
ATOM 2223 C CA . LYS A 1 286 ? -0.418 -23.193 49.273 1.00 29.27 286 LYS A CA 1
ATOM 2224 C C . LYS A 1 286 ? -0.104 -22.168 48.167 1.00 29.27 286 LYS A C 1
ATOM 2226 O O . LYS A 1 286 ? -0.574 -22.279 47.044 1.00 29.27 286 LYS A O 1
ATOM 2231 N N . ASN A 1 287 ? 0.903 -21.339 48.438 1.00 29.73 287 ASN A N 1
ATOM 2232 C CA . ASN A 1 287 ? 1.934 -21.021 47.446 1.00 29.73 287 ASN A CA 1
ATOM 2233 C C . ASN A 1 287 ? 3.329 -21.204 48.077 1.00 29.73 287 ASN A C 1
ATOM 2235 O O . ASN A 1 287 ? 3.439 -21.318 49.301 1.00 29.73 287 ASN A O 1
ATOM 2239 N N . ALA A 1 288 ? 4.363 -21.360 47.248 1.00 34.91 288 ALA A N 1
ATOM 2240 C CA . ALA A 1 288 ? 5.672 -21.868 47.673 1.00 34.91 288 ALA A CA 1
ATOM 2241 C C . ALA A 1 288 ? 6.490 -20.883 48.537 1.00 34.91 288 ALA A C 1
ATOM 2243 O O . ALA A 1 288 ? 6.269 -19.674 48.519 1.00 34.91 288 ALA A O 1
ATOM 2244 N N . LYS A 1 289 ? 7.460 -21.417 49.293 1.00 28.75 289 LYS A N 1
ATOM 2245 C CA . LYS A 1 289 ? 8.416 -20.630 50.088 1.00 28.75 289 LYS A CA 1
ATOM 2246 C C . LYS A 1 289 ? 9.653 -20.271 49.259 1.00 28.75 289 LYS A C 1
ATOM 2248 O O . LYS A 1 289 ? 10.269 -21.169 48.692 1.00 28.75 289 LYS A O 1
ATOM 2253 N N . ALA A 1 290 ? 10.070 -19.006 49.307 1.00 33.62 290 ALA A N 1
ATOM 2254 C CA . ALA A 1 290 ? 11.470 -18.633 49.098 1.00 33.62 290 ALA A CA 1
ATOM 2255 C C . ALA A 1 290 ? 12.315 -19.006 50.339 1.00 33.62 290 ALA A C 1
ATOM 2257 O O . ALA A 1 290 ? 11.773 -19.227 51.428 1.00 33.62 290 ALA A O 1
ATOM 2258 N N . ALA A 1 291 ? 13.632 -19.129 50.171 1.00 43.50 291 ALA A N 1
ATOM 2259 C CA . ALA A 1 291 ? 14.516 -19.814 51.121 1.00 43.50 291 ALA A CA 1
ATOM 2260 C C . ALA A 1 291 ? 15.152 -18.921 52.215 1.00 43.50 291 ALA A C 1
ATOM 2262 O O . ALA A 1 291 ? 16.076 -19.364 52.892 1.00 43.50 291 ALA A O 1
ATOM 2263 N N . ASP A 1 292 ? 14.671 -17.691 52.414 1.00 44.94 292 ASP A N 1
ATOM 2264 C CA . ASP A 1 292 ? 15.312 -16.660 53.253 1.00 44.94 292 ASP A CA 1
ATOM 2265 C C . ASP A 1 292 ? 14.382 -16.006 54.305 1.00 44.94 292 ASP A C 1
ATOM 2267 O O . ASP A 1 292 ? 14.731 -15.010 54.937 1.00 44.94 292 ASP A O 1
ATOM 2271 N N . GLY A 1 293 ? 13.202 -16.584 54.554 1.00 41.53 293 GLY A N 1
ATOM 2272 C CA . GLY A 1 293 ? 12.401 -16.319 55.761 1.00 41.53 293 GLY A CA 1
ATOM 2273 C C . GLY A 1 293 ? 11.690 -14.961 55.853 1.00 41.53 293 GLY A C 1
ATOM 2274 O O . GLY A 1 293 ? 10.946 -14.741 56.811 1.00 41.53 293 GLY A O 1
ATOM 2275 N N . LYS A 1 294 ? 11.853 -14.066 54.874 1.00 36.62 294 LYS A N 1
ATOM 2276 C CA . LYS A 1 294 ? 11.079 -12.820 54.771 1.00 36.62 294 LYS A CA 1
ATOM 2277 C C . LYS A 1 294 ? 9.721 -13.068 54.115 1.00 36.62 294 LYS A C 1
ATOM 2279 O O . LYS A 1 294 ? 9.578 -13.900 53.223 1.00 36.62 294 LYS A O 1
ATOM 2284 N N . ALA A 1 295 ? 8.706 -12.323 54.548 1.00 36.41 295 ALA A N 1
ATOM 2285 C CA . ALA A 1 295 ? 7.417 -12.314 53.868 1.00 36.41 295 ALA A CA 1
ATOM 2286 C C . ALA A 1 295 ? 7.541 -11.534 52.552 1.00 36.41 295 ALA A C 1
ATOM 2288 O O . ALA A 1 295 ? 7.906 -10.359 52.570 1.00 36.41 295 ALA A O 1
ATOM 2289 N N . VAL A 1 296 ? 7.206 -12.170 51.426 1.00 37.91 296 VAL A N 1
ATOM 2290 C CA . VAL A 1 296 ? 7.090 -11.485 50.131 1.00 37.91 296 VAL A CA 1
ATOM 2291 C C . VAL A 1 296 ? 5.868 -10.570 50.183 1.00 37.91 296 VAL A C 1
ATOM 2293 O O . VAL A 1 296 ? 4.730 -11.006 49.994 1.00 37.91 296 VAL A O 1
ATOM 2296 N N . VAL A 1 297 ? 6.106 -9.293 50.471 1.00 43.97 297 VAL A N 1
ATOM 2297 C CA . VAL A 1 297 ? 5.125 -8.233 50.246 1.00 43.97 297 VAL A CA 1
ATOM 2298 C C . VAL A 1 297 ? 4.989 -8.077 48.737 1.00 43.97 297 VAL A C 1
ATOM 2300 O O . VAL A 1 297 ? 5.953 -7.713 48.073 1.00 43.97 297 VAL A O 1
ATOM 2303 N N . LYS A 1 298 ? 3.800 -8.349 48.191 1.00 36.28 298 LYS A N 1
ATOM 2304 C CA . LYS A 1 298 ? 3.486 -7.972 46.810 1.00 36.28 298 LYS A CA 1
ATOM 2305 C C . LYS A 1 298 ? 3.301 -6.458 46.742 1.00 36.28 298 LYS A C 1
ATOM 2307 O O . LYS A 1 298 ? 2.209 -5.958 47.013 1.00 36.28 298 LYS A O 1
ATOM 2312 N N . THR A 1 299 ? 4.365 -5.739 46.413 1.00 38.81 299 THR A N 1
ATOM 2313 C CA . THR A 1 299 ? 4.263 -4.371 45.904 1.00 38.81 299 THR A CA 1
ATOM 2314 C C . THR A 1 299 ? 3.642 -4.392 44.502 1.00 38.81 299 THR A C 1
ATOM 2316 O O . THR A 1 299 ? 3.648 -5.409 43.808 1.00 38.81 299 THR A O 1
ATOM 2319 N N . TYR A 1 300 ? 3.043 -3.276 44.085 1.00 42.97 300 TYR A N 1
ATOM 2320 C CA . TYR A 1 300 ? 2.350 -3.133 42.794 1.00 42.97 300 TYR A CA 1
ATOM 2321 C C . TYR A 1 300 ? 3.332 -2.833 41.635 1.00 42.97 300 TYR A C 1
ATOM 2323 O O . TYR A 1 300 ? 3.066 -1.990 40.784 1.00 42.97 300 TYR A O 1
ATOM 2331 N N . GLU A 1 301 ? 4.503 -3.476 41.633 1.00 42.69 301 GLU A N 1
ATOM 2332 C CA . GLU A 1 301 ? 5.645 -3.088 40.784 1.00 42.69 301 GLU A CA 1
ATOM 2333 C C . GLU A 1 301 ? 5.851 -4.000 39.558 1.00 42.69 301 GLU A C 1
ATOM 2335 O O . GLU A 1 301 ? 6.351 -3.532 38.537 1.00 42.69 301 GLU A O 1
ATOM 2340 N N . ASP A 1 302 ? 5.389 -5.257 39.613 1.00 39.88 302 ASP A N 1
ATOM 2341 C CA . ASP A 1 302 ? 5.638 -6.294 38.590 1.00 39.88 302 ASP A CA 1
ATOM 2342 C C . ASP A 1 302 ? 4.587 -6.363 37.454 1.00 39.88 302 ASP A C 1
ATOM 2344 O O . ASP A 1 302 ? 4.480 -7.372 36.754 1.00 39.88 302 ASP A O 1
ATOM 2348 N N . THR A 1 303 ? 3.789 -5.312 37.243 1.00 45.22 303 THR A N 1
ATOM 2349 C CA . THR A 1 303 ? 2.951 -5.170 36.035 1.00 45.22 303 THR A CA 1
ATOM 2350 C C . THR A 1 303 ? 3.397 -3.966 35.199 1.00 45.22 303 THR A C 1
ATOM 2352 O O . THR A 1 303 ? 3.882 -2.981 35.761 1.00 45.22 303 THR A O 1
ATOM 2355 N N . PRO A 1 304 ? 3.236 -3.988 33.856 1.00 39.28 304 PRO A N 1
ATOM 2356 C CA . PRO A 1 304 ? 3.534 -2.837 33.002 1.00 39.28 304 PRO A CA 1
ATOM 2357 C C . PRO A 1 304 ? 2.610 -1.644 33.299 1.00 39.28 304 PRO A C 1
ATOM 2359 O O . PRO A 1 304 ? 1.576 -1.446 32.664 1.00 39.28 304 PRO A O 1
ATOM 2362 N N . ALA A 1 305 ? 2.976 -0.843 34.299 1.00 44.72 305 ALA A N 1
ATOM 2363 C CA . ALA A 1 305 ? 2.229 0.341 34.691 1.00 44.72 305 ALA A CA 1
ATOM 2364 C C . ALA A 1 305 ? 2.180 1.345 33.528 1.00 44.72 305 ALA A C 1
ATOM 2366 O O . ALA A 1 305 ? 3.221 1.826 33.071 1.00 44.72 305 ALA A O 1
ATOM 2367 N N . SER A 1 306 ? 0.960 1.656 33.077 1.00 50.88 306 SER A N 1
ATOM 2368 C CA . SER A 1 306 ? 0.677 2.622 32.007 1.00 50.88 306 SER A CA 1
ATOM 2369 C C . SER A 1 306 ? 1.422 3.951 32.237 1.00 50.88 306 SER A C 1
ATOM 2371 O O . SER A 1 306 ? 1.543 4.359 33.397 1.00 50.88 306 SER A O 1
ATOM 2373 N N . PRO A 1 307 ? 1.900 4.663 31.191 1.00 49.22 307 PRO A N 1
ATOM 2374 C CA . PRO A 1 307 ? 2.698 5.889 31.340 1.00 49.22 307 PRO A CA 1
ATOM 2375 C C . PRO A 1 307 ? 2.093 6.941 32.287 1.00 49.22 307 PRO A C 1
ATOM 2377 O O . PRO A 1 307 ? 2.812 7.583 33.054 1.00 49.22 307 PRO A O 1
ATOM 2380 N N . TRP A 1 308 ? 0.761 7.036 32.318 1.00 44.88 308 TRP A N 1
ATOM 2381 C CA . TRP A 1 308 ? -0.021 7.895 33.216 1.00 44.88 308 TRP A CA 1
ATOM 2382 C C . TRP A 1 308 ? 0.219 7.638 34.718 1.00 44.88 308 TRP A C 1
ATOM 2384 O O . TRP A 1 308 ? 0.010 8.524 35.545 1.00 44.88 308 TRP A O 1
ATOM 2394 N N . SER A 1 309 ? 0.704 6.448 35.084 1.00 50.94 309 SER A N 1
ATOM 2395 C CA . SER A 1 309 ? 0.968 6.028 36.465 1.00 50.94 309 SER A CA 1
ATOM 2396 C C . SER A 1 309 ? 2.303 6.528 37.038 1.00 50.94 309 SER A C 1
ATOM 2398 O O . SER A 1 309 ? 2.557 6.307 38.222 1.00 50.94 309 SER A O 1
ATOM 2400 N N . ARG A 1 310 ? 3.184 7.157 36.240 1.00 50.31 310 ARG A N 1
ATOM 2401 C CA . ARG A 1 310 ? 4.574 7.480 36.643 1.00 50.31 310 ARG A CA 1
ATOM 2402 C C . ARG A 1 310 ? 4.912 8.977 36.714 1.00 50.31 310 ARG A C 1
ATOM 2404 O O . ARG A 1 310 ? 6.083 9.352 36.679 1.00 50.31 310 ARG A O 1
ATOM 2411 N N . LEU A 1 311 ? 3.915 9.847 36.892 1.00 46.47 311 LEU A N 1
ATOM 2412 C CA . LEU A 1 311 ? 4.160 11.254 37.242 1.00 46.47 311 LEU A CA 1
ATOM 2413 C C . LEU A 1 311 ? 4.697 11.376 38.679 1.00 46.47 311 LEU A C 1
ATOM 2415 O O . LEU A 1 311 ? 3.949 11.259 39.645 1.00 46.47 311 LEU A O 1
ATOM 2419 N N . ARG A 1 312 ? 6.006 11.619 38.791 1.00 49.78 312 ARG A N 1
ATOM 2420 C CA . ARG A 1 312 ? 6.770 11.777 40.040 1.00 49.78 312 ARG A CA 1
ATOM 2421 C C . ARG A 1 312 ? 6.328 13.033 40.806 1.00 49.78 312 ARG A C 1
ATOM 2423 O O . ARG A 1 312 ? 6.252 14.115 40.227 1.00 49.78 312 ARG A O 1
ATOM 2430 N N . ASP A 1 313 ? 6.083 12.906 42.110 1.00 58.44 313 ASP A N 1
ATOM 2431 C CA . ASP A 1 313 ? 5.260 13.865 42.873 1.00 58.44 313 ASP A CA 1
ATOM 2432 C C . ASP A 1 313 ? 5.725 15.320 42.837 1.00 58.44 313 ASP A C 1
ATOM 2434 O O . ASP A 1 313 ? 4.907 16.229 42.726 1.00 58.44 313 ASP A O 1
ATOM 2438 N N . ARG A 1 314 ? 7.041 15.551 42.834 1.00 51.72 314 ARG A N 1
ATOM 2439 C CA . ARG A 1 314 ? 7.642 16.893 42.929 1.00 51.72 314 ARG A CA 1
ATOM 2440 C C . ARG A 1 314 ? 7.404 17.810 41.717 1.00 51.72 314 ARG A C 1
ATOM 2442 O O . ARG A 1 314 ? 7.855 18.950 41.727 1.00 51.72 314 ARG A O 1
ATOM 2449 N N . SER A 1 315 ? 6.726 17.320 40.679 1.00 52.69 315 SER A N 1
ATOM 2450 C CA . SER A 1 315 ? 6.277 18.110 39.523 1.00 52.69 315 SER A CA 1
ATOM 2451 C C . SER A 1 315 ? 4.778 18.443 39.559 1.00 52.69 315 SER A C 1
ATOM 2453 O O . SER A 1 315 ? 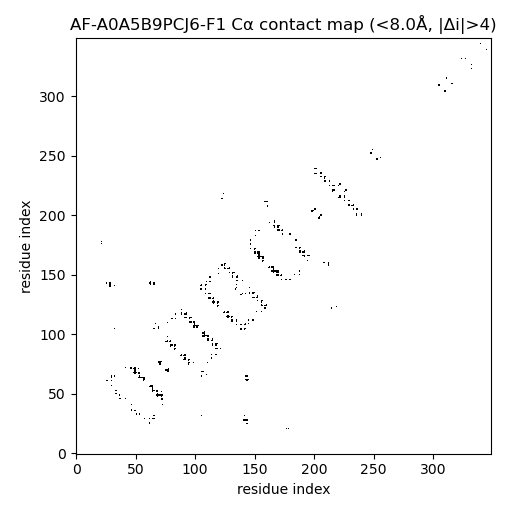4.312 19.210 38.717 1.00 52.69 315 SER A O 1
ATOM 2455 N N . ARG A 1 316 ? 4.011 17.883 40.506 1.00 55.72 316 ARG A N 1
ATOM 2456 C CA . ARG A 1 316 ? 2.547 18.036 40.577 1.00 55.72 316 ARG A CA 1
ATOM 2457 C C . ARG A 1 316 ? 2.114 19.371 41.185 1.00 55.72 316 ARG A C 1
ATOM 2459 O O . ARG A 1 316 ? 1.123 19.938 40.738 1.00 55.72 316 ARG A O 1
ATOM 2466 N N . ASP A 1 317 ? 2.861 19.899 42.153 1.00 58.78 317 ASP A N 1
ATOM 2467 C CA . ASP A 1 317 ? 2.482 21.079 42.948 1.00 58.78 317 ASP A CA 1
ATOM 2468 C C . ASP A 1 317 ? 2.082 22.336 42.143 1.00 58.78 317 ASP A C 1
ATOM 2470 O O . ASP A 1 317 ? 1.004 22.873 42.412 1.00 58.78 317 ASP A O 1
ATOM 2474 N N . PRO A 1 318 ? 2.846 22.821 41.137 1.00 61.19 318 PRO A N 1
ATOM 2475 C CA . PRO A 1 318 ? 2.449 24.014 40.381 1.00 61.19 318 PRO A CA 1
ATOM 2476 C C . PRO A 1 318 ? 1.179 23.789 39.544 1.00 61.19 318 PRO A C 1
ATOM 2478 O O . PRO A 1 318 ? 0.327 24.676 39.472 1.00 61.19 318 PRO A O 1
ATOM 2481 N N . ALA A 1 319 ? 1.004 22.596 38.965 1.00 58.12 319 ALA A N 1
ATOM 2482 C CA . ALA A 1 319 ? -0.205 22.241 38.222 1.00 58.12 319 ALA A CA 1
ATOM 2483 C C . ALA A 1 319 ? -1.420 22.103 39.159 1.00 58.12 319 ALA A C 1
ATOM 2485 O O . ALA A 1 319 ? -2.488 22.651 38.883 1.00 58.12 319 ALA A O 1
ATOM 2486 N N . ASN A 1 320 ? -1.240 21.446 40.307 1.00 59.47 320 ASN A N 1
ATOM 2487 C CA . ASN A 1 320 ? -2.267 21.289 41.333 1.00 59.47 320 ASN A CA 1
ATOM 2488 C C . ASN A 1 320 ? -2.708 22.638 41.917 1.00 59.47 320 ASN A C 1
ATOM 2490 O O . ASN A 1 320 ? -3.902 22.841 42.128 1.00 59.47 320 ASN A O 1
ATOM 2494 N N . ASN A 1 321 ? -1.786 23.579 42.135 1.00 64.62 321 ASN A N 1
ATOM 2495 C CA . ASN A 1 321 ? -2.127 24.919 42.615 1.00 64.62 321 ASN A CA 1
ATOM 2496 C C . ASN A 1 321 ? -2.917 25.715 41.562 1.00 64.62 321 ASN A C 1
ATOM 2498 O O . ASN A 1 321 ? -3.968 26.261 41.894 1.00 64.62 321 ASN A O 1
ATOM 2502 N N . ALA A 1 322 ? -2.519 25.677 40.284 1.00 65.75 322 ALA A N 1
ATOM 2503 C CA . ALA A 1 322 ? -3.293 26.287 39.196 1.00 65.75 322 ALA A CA 1
ATOM 2504 C C . ALA A 1 322 ? -4.708 25.677 39.047 1.00 65.75 322 ALA A C 1
ATOM 2506 O O . ALA A 1 322 ? -5.662 26.378 38.695 1.00 65.75 322 ALA A O 1
ATOM 2507 N N . ILE A 1 323 ? -4.869 24.382 39.350 1.00 60.56 323 ILE A N 1
ATOM 2508 C CA . ILE A 1 323 ? -6.174 23.704 39.420 1.00 60.56 323 ILE A CA 1
ATOM 2509 C C . ILE A 1 323 ? -6.972 24.169 40.651 1.00 60.56 323 ILE A C 1
ATOM 2511 O O . ILE A 1 323 ? -8.144 24.523 40.511 1.00 60.56 323 ILE A O 1
ATOM 2515 N N . LYS A 1 324 ? -6.359 24.239 41.844 1.00 59.38 324 LYS A N 1
ATOM 2516 C CA . LYS A 1 324 ? -7.007 24.760 43.064 1.00 59.38 324 LYS A CA 1
ATOM 2517 C C . LYS A 1 324 ? -7.499 26.196 42.869 1.00 59.38 324 LYS A C 1
ATOM 2519 O O . LYS A 1 324 ? -8.621 26.497 43.271 1.00 59.38 324 LYS A O 1
ATOM 2524 N N . GLU A 1 325 ? -6.716 27.059 42.226 1.00 66.50 325 GLU A N 1
ATOM 2525 C CA . GLU A 1 325 ? -7.103 28.441 41.914 1.00 66.50 325 GLU A CA 1
ATOM 2526 C C . GLU A 1 325 ? -8.335 28.504 41.004 1.00 66.50 325 GLU A C 1
ATOM 2528 O O . GLU A 1 325 ? -9.321 29.153 41.363 1.00 66.50 325 GLU A O 1
ATOM 2533 N N . LYS A 1 326 ? -8.313 27.790 39.870 1.00 69.12 326 LYS A N 1
ATOM 2534 C CA . LYS A 1 326 ? -9.374 27.841 38.848 1.00 69.12 326 LYS A CA 1
ATOM 2535 C C . LYS A 1 326 ? -10.657 27.088 39.226 1.00 69.12 326 LYS A C 1
ATOM 2537 O O . LYS A 1 326 ? -11.701 27.345 38.628 1.00 69.12 326 LYS A O 1
ATOM 2542 N N . LEU A 1 327 ? -10.620 26.178 40.203 1.00 67.31 327 LEU A N 1
ATOM 2543 C CA . LEU A 1 327 ? -11.806 25.437 40.644 1.00 67.31 327 LEU A CA 1
ATOM 2544 C C . LEU A 1 327 ? -12.719 26.260 41.579 1.00 67.31 327 LEU A C 1
ATOM 2546 O O . LEU A 1 327 ? -12.247 26.779 42.600 1.00 67.31 327 LEU A O 1
ATOM 2550 N N . PRO A 1 328 ? -14.047 26.292 41.320 1.00 74.38 328 PRO A N 1
ATOM 2551 C CA . PRO A 1 328 ? -15.040 26.812 42.259 1.00 74.38 328 PRO A CA 1
ATOM 2552 C C . PRO A 1 328 ? -14.948 26.131 43.629 1.00 74.38 328 PRO A C 1
ATOM 2554 O O . PRO A 1 328 ? -14.809 24.909 43.707 1.00 74.38 328 PRO A O 1
ATOM 2557 N N . ALA A 1 329 ? -15.102 26.911 44.705 1.00 63.19 329 ALA A N 1
ATOM 2558 C CA . ALA A 1 329 ? -14.839 26.485 46.086 1.00 63.19 329 ALA A CA 1
ATOM 2559 C C . ALA A 1 329 ? -15.443 25.116 46.461 1.00 63.19 329 ALA A C 1
ATOM 2561 O O . ALA A 1 329 ? -14.752 24.291 47.048 1.00 63.19 329 ALA A O 1
ATOM 2562 N N . LYS A 1 330 ? -16.681 24.832 46.023 1.00 69.38 330 LYS A N 1
ATOM 2563 C CA . LYS A 1 330 ? -17.406 23.561 46.239 1.00 69.38 330 LYS A CA 1
ATOM 2564 C C . LYS A 1 330 ? -16.678 22.273 45.805 1.00 69.38 330 LYS A C 1
ATOM 2566 O O . LYS A 1 330 ? -17.124 21.195 46.183 1.00 69.38 330 LYS A O 1
ATOM 2571 N N . TYR A 1 331 ? -15.615 22.359 45.003 1.00 65.12 331 TYR A N 1
ATOM 2572 C CA . TYR A 1 331 ? -14.843 21.198 44.542 1.00 65.12 331 TYR A CA 1
ATOM 2573 C C . TYR A 1 331 ? -13.455 21.068 45.189 1.00 65.12 331 TYR A C 1
ATOM 2575 O O . TYR A 1 331 ? -12.833 20.014 45.056 1.00 65.12 331 TYR A O 1
ATOM 2583 N N . ARG A 1 332 ? -12.973 22.093 45.908 1.00 67.44 332 ARG A N 1
ATOM 2584 C CA . ARG A 1 332 ? -11.612 22.111 46.476 1.00 67.44 332 ARG A CA 1
ATOM 2585 C C . ARG A 1 332 ? -11.431 21.009 47.524 1.00 67.44 332 ARG A C 1
ATOM 2587 O O . ARG A 1 332 ? -10.557 20.167 47.354 1.00 67.44 332 ARG A O 1
ATOM 2594 N N . ASP A 1 333 ? -12.339 20.924 48.494 1.00 66.50 333 ASP A N 1
ATOM 2595 C CA . ASP A 1 333 ? -12.366 19.914 49.563 1.00 66.50 333 ASP A CA 1
ATOM 2596 C C . ASP A 1 333 ? -12.354 18.458 49.064 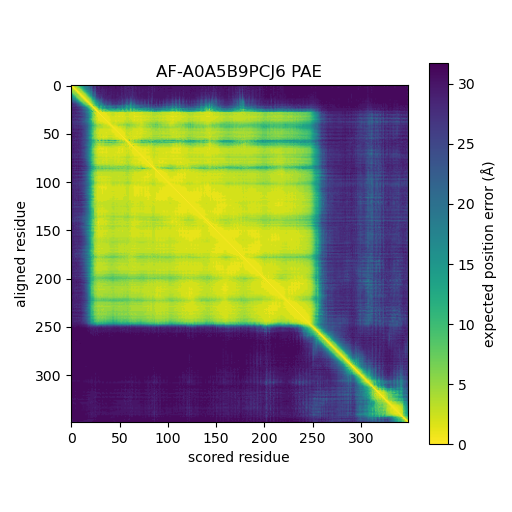1.00 66.50 333 ASP A C 1
ATOM 2598 O O . ASP A 1 333 ? -11.920 17.558 49.784 1.00 66.50 333 ASP A O 1
ATOM 2602 N N . ILE A 1 334 ? -12.900 18.206 47.869 1.00 72.06 334 ILE A N 1
ATOM 2603 C CA . ILE A 1 334 ? -13.008 16.863 47.281 1.00 72.06 334 ILE A CA 1
ATOM 2604 C C . ILE A 1 334 ? -11.685 16.487 46.614 1.00 72.06 334 ILE A C 1
ATOM 2606 O O . ILE A 1 334 ? -11.168 15.398 46.856 1.00 72.06 334 ILE A O 1
ATOM 2610 N N . VAL A 1 335 ? -11.113 17.403 45.824 1.00 64.12 335 VAL A N 1
ATOM 2611 C CA . VAL A 1 335 ? -9.791 17.220 45.207 1.00 64.12 335 VAL A CA 1
ATOM 2612 C C . VAL A 1 335 ? -8.712 17.097 46.282 1.00 64.12 335 VAL A C 1
ATOM 2614 O O . VAL A 1 335 ? -7.860 16.222 46.186 1.00 64.12 335 VAL A O 1
ATOM 2617 N N . GLU A 1 336 ? -8.773 17.911 47.336 1.00 67.50 336 GLU A N 1
ATOM 2618 C CA . GLU A 1 336 ? -7.798 17.897 48.429 1.00 67.50 336 GLU A CA 1
ATOM 2619 C C . GLU A 1 336 ? -7.763 16.541 49.150 1.00 67.50 336 GLU A C 1
ATOM 2621 O O . GLU A 1 336 ? -6.705 15.923 49.211 1.00 67.50 336 GLU A O 1
ATOM 2626 N N . LYS A 1 337 ? -8.924 16.002 49.551 1.00 69.44 337 LYS A N 1
ATOM 2627 C CA . LYS A 1 337 ? -9.034 14.662 50.166 1.00 69.44 337 LYS A CA 1
ATOM 2628 C C . LYS A 1 337 ? -8.643 13.523 49.222 1.00 69.44 337 LYS A C 1
ATOM 2630 O O . LYS A 1 337 ? -8.194 12.472 49.677 1.00 69.44 337 LYS A O 1
ATOM 2635 N N . TYR A 1 338 ? -8.825 13.698 47.912 1.00 66.62 338 TYR A N 1
ATOM 2636 C CA . TYR A 1 338 ? -8.388 12.710 46.925 1.00 66.62 338 TYR A CA 1
ATOM 2637 C C . TYR A 1 338 ? -6.858 12.704 46.777 1.00 66.62 338 TYR A C 1
ATOM 2639 O O . TYR A 1 338 ? -6.257 11.633 46.739 1.00 66.62 338 TYR A O 1
ATOM 2647 N N . MET A 1 339 ? -6.227 13.883 46.761 1.00 61.69 339 MET A N 1
ATOM 2648 C CA . MET A 1 339 ? -4.769 14.036 46.683 1.00 61.69 339 MET A CA 1
ATOM 2649 C C . MET A 1 339 ? -4.070 13.622 47.987 1.00 61.69 339 MET A C 1
ATOM 2651 O O . MET A 1 339 ? -3.077 12.909 47.936 1.00 61.69 339 MET A O 1
ATOM 2655 N N . GLU A 1 340 ? -4.619 13.979 49.150 1.00 67.25 340 GLU A N 1
ATOM 2656 C CA . GLU A 1 340 ? -4.156 13.526 50.474 1.00 67.25 340 GLU A CA 1
ATOM 2657 C C . GLU A 1 340 ? -4.116 11.987 50.542 1.00 67.25 340 GLU A C 1
ATOM 2659 O O . GLU A 1 340 ? -3.094 11.385 50.874 1.00 67.25 340 GLU A O 1
ATOM 2664 N N . LYS A 1 341 ? -5.197 11.334 50.093 1.00 64.50 341 LYS A N 1
ATOM 2665 C CA . LYS A 1 341 ? -5.287 9.872 49.993 1.00 64.50 341 LYS A CA 1
ATOM 2666 C C . LYS A 1 341 ? -4.347 9.267 48.937 1.00 64.50 341 LYS A C 1
ATOM 2668 O O . LYS A 1 341 ? -3.925 8.125 49.109 1.00 64.50 341 LYS A O 1
ATOM 2673 N N . ALA A 1 342 ? -4.036 9.987 47.859 1.00 56.59 342 ALA A N 1
ATOM 2674 C CA . ALA A 1 342 ? -3.105 9.536 46.820 1.00 56.59 342 ALA A CA 1
ATOM 2675 C C . ALA A 1 342 ? -1.632 9.647 47.255 1.00 56.59 342 ALA A C 1
ATOM 2677 O O . ALA A 1 342 ? -0.831 8.785 46.900 1.00 56.59 342 ALA A O 1
ATOM 2678 N N . ASN A 1 343 ? -1.294 10.663 48.054 1.00 56.53 343 ASN A N 1
ATOM 2679 C CA . ASN A 1 343 ? 0.058 10.905 48.563 1.00 56.53 343 ASN A CA 1
ATOM 2680 C C . ASN A 1 343 ? 0.419 10.012 49.768 1.00 56.53 343 ASN A C 1
ATOM 2682 O O . ASN A 1 343 ? 1.594 9.878 50.102 1.00 56.53 343 ASN A O 1
ATOM 2686 N N . GLY A 1 344 ? -0.570 9.374 50.404 1.00 55.09 344 GLY A N 1
ATOM 2687 C CA . GLY A 1 344 ? -0.351 8.304 51.383 1.00 55.09 344 GLY A CA 1
ATOM 2688 C C . GLY A 1 344 ? 0.106 8.755 52.774 1.00 55.09 344 GLY A C 1
ATOM 2689 O O . GLY A 1 344 ? 0.550 7.916 53.560 1.00 55.09 344 GLY A O 1
ATOM 2690 N N . GLU A 1 345 ? -0.004 10.043 53.105 1.00 45.62 345 GLU A N 1
ATOM 2691 C CA . GLU A 1 345 ? 0.338 10.535 54.442 1.00 45.62 345 GLU A CA 1
ATOM 2692 C C . GLU A 1 345 ? -0.692 10.071 55.494 1.00 45.62 345 GLU A C 1
ATOM 2694 O O . GLU A 1 345 ? -1.903 10.192 55.282 1.00 45.62 345 GLU A O 1
ATOM 2699 N N . PRO A 1 346 ? -0.256 9.542 56.654 1.00 43.94 346 PRO A N 1
ATOM 2700 C CA . PRO A 1 346 ? -1.158 9.230 57.752 1.00 43.94 346 PRO A CA 1
ATOM 2701 C C . PRO A 1 346 ? -1.551 10.524 58.476 1.00 43.94 346 PRO A C 1
ATOM 2703 O O . PRO A 1 346 ? -0.746 11.096 59.212 1.00 43.94 346 PRO A O 1
ATOM 2706 N N . SER A 1 347 ? -2.800 10.963 58.297 1.00 39.00 347 SER A N 1
ATOM 2707 C CA . SER A 1 347 ? -3.367 12.126 58.992 1.00 39.00 347 SER A CA 1
ATOM 2708 C C . SER A 1 347 ? -3.119 12.052 60.507 1.00 39.00 347 SER A C 1
ATOM 2710 O O . SER A 1 347 ? -3.515 11.074 61.151 1.00 39.00 347 SER A O 1
ATOM 2712 N N . GLY A 1 348 ? -2.464 13.078 61.058 1.00 38.94 348 GLY A N 1
ATOM 2713 C CA . GLY A 1 348 ? -2.110 13.173 62.478 1.00 38.94 348 GLY A CA 1
ATOM 2714 C C . GLY A 1 348 ? -3.309 13.217 63.436 1.00 38.94 348 GLY A C 1
ATOM 2715 O O . GLY A 1 348 ? -4.459 13.328 63.014 1.00 38.94 348 GLY A O 1
ATOM 2716 N N . GLN A 1 349 ? -3.008 13.097 64.734 1.00 32.84 349 GLN A N 1
ATOM 2717 C CA . GLN A 1 349 ? -3.977 13.054 65.844 1.00 32.84 349 GLN A CA 1
ATOM 2718 C C . GLN A 1 349 ? -4.605 14.417 66.164 1.00 32.84 349 GLN A C 1
ATOM 2720 O O . GLN A 1 349 ? -3.869 15.425 66.091 1.00 32.84 349 GLN A O 1
#

Sequence (349 aa):
MSVNRWNFLTAALLGMFLCLPSVAAETDVVDSFRDHVQSLDVKDSQKSLAEESIDAFSEDSPGEAITAGLIAIYPEYGTAIDSSEVDDSEKTVKLLKPLTESADKFLAADSSFFLARTLMNEEQFESALPLLESLKKNYADHTMHTGTSDYYLGVAHAGLLENQKAIDSFVEFLDSNPDAPERMRVSAWRQVQGLQTIEEGKLDDVHQRMEYSRRRLDLEKTDDPTQVEQEKVVTMLTKLIKEAEKKECSGSCKNCNKPGENKPSAGKKPQQASKKPQQKKSESGKNAKAADGKAVVKTYEDTPASPWSRLRDRSRDPANNAIKEKLPAKYRDIVEKYMEKANGEPSGQ

Mean predicted aligned error: 16.91 Å

Nearest PDB structures (foldseek):
  3ieg-assembly2_B  TM=5.211E-01  e=6.180E-02  Mus musculus
  9e8q-assembly1_X  TM=4.587E-01  e=4.014E-01  Homo sapiens
  4gpk-assembly1_A  TM=5.122E-01  e=1.146E+00  Bacillus thuringiensis serovar thuringiensis
  3uq3-assembly1_A  TM=3.469E-01  e=5.782E-01  Saccharomyces cerevisiae S288C
  8rot-assembly1_B  TM=3.916E-01  e=1.376E+00  Myxococcus xanthus